Protein 3FRN (pdb70)

Solvent-accessible surface area: 15216 Å² total; per-residue (Å²): 119,111,76,2,44,4,64,129,79,38,119,13,68,49,12,52,1,56,2,30,54,0,1,118,71,174,30,160,39,155,97,56,3,0,4,6,0,13,24,2,39,0,9,0,28,69,100,11,1,184,103,56,9,89,94,70,94,30,62,43,45,120,37,0,91,0,58,2,93,51,199,61,81,4,71,75,36,0,45,115,34,0,18,141,131,14,167,21,141,121,24,80,5,2,0,16,74,14,94,26,78,68,3,147,139,52,117,34,121,77,37,152,5,76,133,96,50,112,26,33,12,17,0,51,0,105,0,88,69,20,107,0,23,0,10,0,53,5,75,30,74,117,56,0,0,0,0,81,128,66,5,79,100,44,60,76,1,113,122,120,4,6,88,87,47,111,79,20,25,38,120,26,182,42,121,9,16,91,69,35,85,78,0,53,31,37,25,1,124,106,120,19,124,105,32,39,25,0,6,41,85,19,7,85,82,66,30,56,0,67,136,35,59,97,4,56,1,118,122,142,57,128,3,83,4,95,60,82,1,70,88,58,81,66,3,98,3,107,69,106,195,162,120,29,92,0,113,1,30,220,62,48,29,0,92,15,79,204

Structure (mmCIF, N/CA/C/O backbone):
data_3FRN
#
_entry.id   3FRN
#
_cell.length_a   53.087
_cell.length_b   28.631
_cell.length_c   95.530
_cell.angle_alpha   90.00
_cell.angle_beta   106.83
_cell.angle_gamma   90.00
#
_symmetry.space_group_name_H-M   'P 1 21 1'
#
loop_
_entity.id
_entity.type
_entity.pdbx_description
1 polymer 'Flagellar protein FlgA'
2 non-polymer GLYCEROL
3 water water
#
loop_
_atom_site.group_PDB
_atom_site.id
_atom_site.type_symbol
_atom_site.label_atom_id
_atom_site.label_alt_id
_atom_site.label_comp_id
_atom_site.label_asym_id
_atom_site.label_entity_id
_atom_site.label_seq_id
_atom_site.pdbx_PDB_ins_code
_atom_site.Cartn_x
_atom_site.Cartn_y
_atom_site.Cartn_z
_atom_site.occupancy
_atom_site.B_iso_or_equiv
_atom_site.auth_seq_id
_atom_site.auth_comp_id
_atom_site.auth_asym_id
_atom_site.auth_atom_id
_atom_site.pdbx_PDB_model_num
ATOM 1 N N . SER A 1 2 ? -4.128 -12.064 31.251 1.00 56.75 17 SER A N 1
ATOM 2 C CA . SER A 1 2 ? -4.462 -11.470 32.579 1.00 58.78 17 SER A CA 1
ATOM 3 C C . SER A 1 2 ? -4.784 -9.986 32.423 1.00 56.89 17 SER A C 1
ATOM 4 O O . SER A 1 2 ? -5.954 -9.602 32.341 1.00 57.74 17 SER A O 1
ATOM 7 N N . LEU A 1 3 ? -3.739 -9.163 32.390 1.00 53.76 18 LEU A N 1
ATOM 8 C CA . LEU A 1 3 ? -3.877 -7.746 32.080 1.00 50.79 18 LEU A CA 1
ATOM 9 C C . LEU A 1 3 ? -3.526 -7.500 30.622 1.00 48.62 18 LEU A C 1
ATOM 10 O O . LEU A 1 3 ? -2.754 -8.254 30.027 1.00 47.68 18 LEU A O 1
ATOM 15 N N . THR A 1 4 ? -4.107 -6.450 30.051 1.00 46.88 19 THR A N 1
ATOM 16 C CA . THR A 1 4 ? -3.740 -6.001 28.717 1.00 45.14 19 THR A CA 1
ATOM 17 C C . THR A 1 4 ? -2.885 -4.752 28.851 1.00 43.38 19 THR A C 1
ATOM 18 O O . THR A 1 4 ? -3.381 -3.678 29.197 1.00 45.96 19 THR A O 1
ATOM 22 N N . LEU A 1 5 ? -1.592 -4.907 28.591 1.00 40.42 20 LEU A N 1
ATOM 23 C CA . LEU A 1 5 ? -0.651 -3.812 28.736 1.00 36.52 20 LEU A CA 1
ATOM 24 C C . LEU A 1 5 ? -0.397 -3.164 27.388 1.00 36.23 20 LEU A C 1
ATOM 25 O O . LEU A 1 5 ? -0.075 -3.844 26.412 1.00 38.28 20 LEU A O 1
ATOM 30 N N . THR A 1 6 ? -0.560 -1.846 27.339 1.00 34.32 21 THR A N 1
ATOM 31 C CA . THR A 1 6 ? -0.270 -1.082 26.135 1.00 30.72 21 THR A CA 1
ATOM 32 C C . THR A 1 6 ? 1.234 -0.870 25.993 1.00 32.59 21 THR A C 1
ATOM 33 O O . THR A 1 6 ? 1.915 -0.483 26.946 1.00 33.16 21 THR A O 1
ATOM 37 N N . LEU A 1 7 ? 1.740 -1.136 24.794 1.00 35.47 22 LEU A N 1
ATOM 38 C CA . LEU A 1 7 ? 3.161 -1.024 24.503 1.00 34.22 22 LEU A CA 1
ATOM 39 C C . LEU A 1 7 ? 3.541 0.377 24.043 1.00 32.84 22 LEU A C 1
ATOM 40 O O . LEU A 1 7 ? 2.785 1.023 23.317 1.00 34.13 22 LEU A O 1
ATOM 45 N N . LYS A 1 8 ? 4.701 0.847 24.497 1.00 33.87 23 LYS A N 1
ATOM 46 C CA A LYS A 1 8 ? 5.282 2.084 23.989 0.50 36.70 23 LYS A CA 1
ATOM 47 C CA B LYS A 1 8 ? 5.301 2.081 23.993 0.50 34.97 23 LYS A CA 1
ATOM 48 C C . LYS A 1 8 ? 5.711 1.874 22.538 1.00 35.33 23 LYS A C 1
ATOM 49 O O . LYS A 1 8 ? 6.011 0.754 22.126 1.00 38.04 23 LYS A O 1
ATOM 60 N N . GLU A 1 9 ? 5.736 2.949 21.759 1.00 35.55 24 GLU A N 1
ATOM 61 C CA . GLU A 1 9 ? 6.170 2.858 20.369 1.00 37.53 24 GLU A CA 1
ATOM 62 C C . GLU A 1 9 ? 7.688 2.751 20.295 1.00 40.98 24 GLU A C 1
ATOM 63 O O . GLU A 1 9 ? 8.226 1.858 19.633 1.00 41.35 24 GLU A O 1
ATOM 69 N N . THR A 1 10 ? 8.371 3.678 20.969 1.00 37.30 25 THR A N 1
ATOM 70 C CA . THR A 1 10 ? 9.824 3.675 21.040 1.00 40.29 25 THR A CA 1
ATOM 71 C C . THR A 1 10 ? 10.308 3.911 22.475 1.00 42.29 25 THR A C 1
ATOM 72 O O . THR A 1 10 ? 9.551 4.369 23.339 1.00 45.21 25 THR A O 1
ATOM 76 N N . LEU A 1 11 ? 11.575 3.598 22.717 1.00 37.89 26 LEU A N 1
ATOM 77 C CA . LEU A 1 11 ? 12.210 3.858 24.003 1.00 40.26 26 LEU A CA 1
ATOM 78 C C . LEU A 1 11 ? 13.693 4.194 23.815 1.00 38.41 26 LEU A C 1
ATOM 79 O O . LEU A 1 11 ? 14.422 3.460 23.158 1.00 45.04 26 LEU A O 1
ATOM 84 N N . LEU A 1 12 ? 14.131 5.311 24.385 1.00 42.65 27 LEU A N 1
ATOM 85 C CA . LEU A 1 12 ? 15.553 5.619 24.455 1.00 41.92 27 LEU A CA 1
ATOM 86 C C . LEU A 1 12 ? 16.110 5.098 25.775 1.00 40.55 27 LEU A C 1
ATOM 87 O O . LEU A 1 12 ? 15.665 5.503 26.851 1.00 33.60 27 LEU A O 1
ATOM 92 N N . ALA A 1 13 ? 17.086 4.204 25.690 1.00 34.17 28 ALA A N 1
ATOM 93 C CA . ALA A 1 13 ? 17.602 3.551 26.879 1.00 35.60 28 ALA A CA 1
ATOM 94 C C . ALA A 1 13 ? 19.102 3.738 27.065 1.00 37.72 28 ALA A C 1
ATOM 95 O O . ALA A 1 13 ? 19.787 4.324 26.226 1.00 36.85 28 ALA A O 1
ATOM 97 N N . SER A 1 14 ? 19.593 3.229 28.188 1.00 42.57 29 SER A N 1
ATOM 98 C CA A SER A 1 14 ? 21.018 3.231 28.486 0.50 42.89 29 SER A CA 1
ATOM 99 C CA B SER A 1 14 ? 21.014 3.239 28.508 0.50 42.44 29 SER A CA 1
ATOM 100 C C . SER A 1 14 ? 21.451 1.783 28.701 1.00 41.22 29 SER A C 1
ATOM 101 O O . SER A 1 14 ? 20.600 0.905 28.901 1.00 41.20 29 SER A O 1
ATOM 106 N N . PRO A 1 15 ? 22.772 1.498 28.625 1.00 37.47 30 PRO A N 1
ATOM 107 C CA . PRO A 1 15 ? 23.066 0.064 28.768 1.00 38.03 30 PRO A CA 1
ATOM 108 C C . PRO A 1 15 ? 22.652 -0.530 30.113 1.00 40.02 30 PRO A C 1
ATOM 109 O O . PRO A 1 15 ? 22.726 0.142 31.135 1.00 40.02 30 PRO A O 1
ATOM 113 N N . GLY A 1 16 ? 22.216 -1.785 30.109 1.00 44.93 31 GLY A N 1
ATOM 114 C CA . GLY A 1 16 ? 21.772 -2.417 31.342 1.00 39.86 31 GLY A CA 1
ATOM 115 C C . GLY A 1 16 ? 20.845 -3.579 31.098 1.00 41.69 31 GLY A C 1
ATOM 116 O O . GLY A 1 16 ? 21.060 -4.373 30.190 1.00 45.28 31 GLY A O 1
ATOM 117 N N . VAL A 1 17 ? 19.814 -3.695 31.923 1.00 36.10 32 VAL A N 1
ATOM 118 C CA . VAL A 1 17 ? 18.834 -4.753 31.742 1.00 40.99 32 VAL A CA 1
ATOM 119 C C . VAL A 1 17 ? 17.490 -4.090 31.491 1.00 40.20 32 VAL A C 1
ATOM 120 O O . VAL A 1 17 ? 17.103 -3.195 32.228 1.00 40.40 32 VAL A O 1
ATOM 124 N N . LEU A 1 18 ? 16.801 -4.514 30.436 1.00 42.50 33 LEU A N 1
ATOM 125 C CA . LEU A 1 18 ? 15.471 -3.998 30.117 1.00 40.01 33 LEU A CA 1
ATOM 126 C C . LEU A 1 18 ? 14.393 -4.809 30.817 1.00 41.38 33 LEU A C 1
ATOM 127 O O . LEU A 1 18 ? 14.429 -6.037 30.805 1.00 40.32 33 LEU A O 1
ATOM 132 N N . PHE A 1 19 ? 13.438 -4.106 31.423 1.00 41.60 34 PHE A N 1
ATOM 133 C CA . PHE A 1 19 ? 12.309 -4.732 32.089 1.00 42.09 34 PHE A CA 1
ATOM 134 C C . PHE A 1 19 ? 11.020 -4.320 31.409 1.00 41.49 34 PHE A C 1
ATOM 135 O O . PHE A 1 19 ? 10.941 -3.239 30.829 1.00 38.37 34 PHE A O 1
ATOM 143 N N . LEU A 1 20 ? 10.008 -5.180 31.512 1.00 40.01 35 LEU A N 1
ATOM 144 C CA . LEU A 1 20 ? 8.681 -4.931 30.948 1.00 40.18 35 LEU A CA 1
ATOM 145 C C . LEU A 1 20 ? 8.132 -3.524 31.232 1.00 40.80 35 LEU A C 1
ATOM 146 O O . LEU A 1 20 ? 7.586 -2.888 30.332 1.00 43.63 35 LEU A O 1
ATOM 151 N N . ASP A 1 21 ? 8.298 -3.042 32.466 1.00 38.26 36 ASP A N 1
ATOM 152 C CA . ASP A 1 21 ? 7.854 -1.699 32.867 1.00 37.96 36 ASP A CA 1
ATOM 153 C C . ASP A 1 21 ? 8.384 -0.587 31.962 1.00 38.73 36 ASP A C 1
ATOM 154 O O . ASP A 1 21 ? 7.716 0.436 31.774 1.00 38.26 36 ASP A O 1
ATOM 159 N N . ASP A 1 22 ? 9.582 -0.796 31.414 1.00 37.88 37 ASP A N 1
ATOM 160 C CA . ASP A 1 22 ? 10.231 0.168 30.523 1.00 41.00 37 ASP A CA 1
ATOM 161 C C . ASP A 1 22 ? 9.504 0.331 29.188 1.00 40.90 37 ASP A C 1
ATOM 162 O O . ASP A 1 22 ? 9.510 1.419 28.610 1.00 46.55 37 ASP A O 1
ATOM 167 N N . ILE A 1 23 ? 8.873 -0.741 28.709 1.00 36.89 38 ILE A N 1
ATOM 168 C CA . ILE A 1 23 ? 8.180 -0.702 27.417 1.00 35.21 38 ILE A CA 1
ATOM 169 C C . ILE A 1 23 ? 6.653 -0.716 27.498 1.00 36.10 38 ILE A C 1
ATOM 170 O O . ILE A 1 23 ? 5.986 -0.993 26.502 1.00 33.39 38 ILE A O 1
ATOM 175 N N . THR A 1 24 ? 6.102 -0.431 28.674 1.00 35.07 39 THR A N 1
ATOM 176 C CA . THR A 1 24 ? 4.652 -0.318 28.826 1.00 37.27 39 THR A CA 1
ATOM 177 C C . THR A 1 24 ? 4.255 1.081 29.286 1.00 37.49 39 THR A C 1
ATOM 178 O O . THR A 1 24 ? 5.030 1.766 29.954 1.00 38.97 39 TH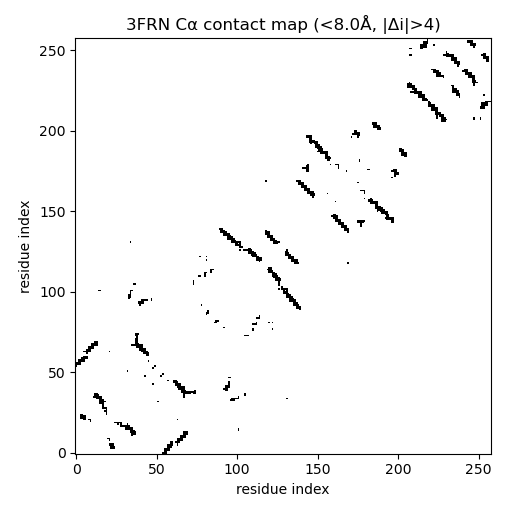R A O 1
ATOM 182 N N . ILE A 1 25 ? 3.049 1.498 28.919 1.00 36.16 40 ILE A N 1
ATOM 183 C CA . ILE A 1 25 ? 2.529 2.804 29.308 1.00 38.68 40 ILE A CA 1
ATOM 184 C C . ILE A 1 25 ? 2.126 2.828 30.791 1.00 40.32 40 ILE A C 1
ATOM 185 O O . ILE A 1 25 ? 2.398 3.801 31.494 1.00 42.48 40 ILE A O 1
ATOM 190 N N . GLU A 1 26 ? 1.505 1.750 31.265 1.00 41.12 41 GLU A N 1
ATOM 191 C CA . GLU A 1 26 ? 1.138 1.633 32.680 1.00 45.15 41 GLU A CA 1
ATOM 192 C C . GLU A 1 26 ? 2.285 1.088 33.535 1.00 46.92 41 GLU A C 1
ATOM 193 O O . GLU A 1 26 ? 3.172 0.395 33.034 1.00 50.26 41 GLU A O 1
ATOM 199 N N . LYS A 1 27 ? 2.257 1.413 34.827 1.00 50.68 42 LYS A N 1
ATOM 200 C CA . LYS A 1 27 ? 3.272 0.955 35.777 1.00 52.04 42 LYS A CA 1
ATOM 201 C C . LYS A 1 27 ? 3.084 -0.513 36.140 1.00 52.93 42 LYS A C 1
ATOM 202 O O . LYS A 1 27 ? 2.043 -0.908 36.665 1.00 51.16 42 LYS A O 1
ATOM 208 N N . VAL A 1 28 ? 4.099 -1.318 35.844 1.00 55.23 43 VAL A N 1
ATOM 209 C CA . VAL A 1 28 ? 4.113 -2.724 36.230 1.00 57.21 43 VAL A CA 1
ATOM 210 C C . VAL A 1 28 ? 5.365 -2.983 37.062 1.00 56.33 43 VAL A C 1
ATOM 211 O O . VAL A 1 28 ? 6.431 -2.434 36.779 1.00 54.86 43 VAL A O 1
ATOM 215 N N . GLU A 1 29 ? 5.234 -3.800 38.101 1.00 56.86 44 GLU A N 1
ATOM 216 C CA . GLU A 1 29 ? 6.405 -4.248 38.842 1.00 57.53 44 GLU A CA 1
ATOM 217 C C . GLU A 1 29 ? 6.845 -5.613 38.318 1.00 56.37 44 GLU A C 1
ATOM 218 O O . GLU A 1 29 ? 6.062 -6.564 38.294 1.00 58.90 44 GLU A O 1
ATOM 224 N N . SER A 1 30 ? 8.090 -5.688 37.860 1.00 54.32 45 SER A N 1
ATOM 225 C CA . SER A 1 30 ? 8.663 -6.942 37.377 1.00 54.32 45 SER A CA 1
ATOM 226 C C . SER A 1 30 ? 10.178 -6.910 37.451 1.00 54.43 45 SER A C 1
ATOM 227 O O . SER A 1 30 ? 10.808 -5.884 37.181 1.00 50.44 45 SER A O 1
ATOM 230 N N . GLU A 1 31 ? 10.752 -8.055 37.805 1.00 56.55 46 GLU A N 1
ATOM 231 C CA . GLU A 1 31 ? 12.173 -8.150 38.088 1.00 58.04 46 GLU A CA 1
ATOM 232 C C . GLU A 1 31 ? 12.881 -9.090 37.114 1.00 57.21 46 GLU A C 1
ATOM 233 O O . GLU A 1 31 ? 14.083 -9.329 37.240 1.00 58.86 46 GLU A O 1
ATOM 239 N N . LYS A 1 32 ? 12.143 -9.615 36.138 1.00 55.86 47 LYS A N 1
ATOM 240 C CA . LYS A 1 32 ? 12.745 -10.541 35.183 1.00 53.89 47 LYS A CA 1
ATOM 241 C C . LYS A 1 32 ? 13.408 -9.822 34.009 1.00 53.83 47 LYS A C 1
ATOM 242 O O . LYS A 1 32 ? 12.881 -8.837 33.479 1.00 51.02 47 LYS A O 1
ATOM 248 N N . ASN A 1 33 ? 14.582 -10.326 33.637 1.00 55.84 48 ASN A N 1
ATOM 249 C CA . ASN A 1 33 ? 15.390 -9.779 32.549 1.00 56.50 48 ASN A CA 1
ATOM 250 C C . ASN A 1 33 ? 14.759 -10.090 31.196 1.00 53.15 48 ASN A C 1
ATOM 251 O O . ASN A 1 33 ? 14.561 -11.251 30.841 1.00 53.48 48 ASN A O 1
ATOM 256 N N . LEU A 1 34 ? 14.426 -9.036 30.459 1.00 50.74 49 LEU A N 1
ATOM 257 C CA . LEU A 1 34 ? 13.813 -9.181 29.149 1.00 52.86 49 LEU A CA 1
ATOM 258 C C . LEU A 1 34 ? 14.883 -9.163 28.062 1.00 52.49 49 LEU A C 1
ATOM 259 O O . LEU A 1 34 ? 14.936 -10.059 27.220 1.00 53.55 49 LEU A O 1
ATOM 264 N N . MET A 1 35 ? 15.728 -8.134 28.088 1.00 49.46 50 MET A N 1
ATOM 265 C CA . MET A 1 35 ? 16.823 -7.983 27.130 1.00 45.28 50 MET A CA 1
ATOM 266 C C . MET A 1 35 ? 18.061 -7.447 27.842 1.00 42.97 50 MET A C 1
ATOM 267 O O . MET A 1 35 ? 17.948 -6.770 28.865 1.00 43.98 50 MET A O 1
ATOM 272 N N . ILE A 1 36 ? 19.233 -7.775 27.300 1.00 42.93 51 ILE A N 1
ATOM 273 C CA A ILE A 1 36 ? 20.503 -7.188 27.727 0.50 34.81 51 ILE A CA 1
ATOM 274 C CA B ILE A 1 36 ? 20.492 -7.179 27.740 0.50 35.54 51 ILE A CA 1
ATOM 275 C C . ILE A 1 36 ? 20.789 -6.024 26.795 1.00 37.14 51 ILE A C 1
ATOM 276 O O . ILE A 1 36 ? 21.033 -6.230 25.618 1.00 34.22 51 ILE A O 1
ATOM 285 N N . LEU A 1 37 ? 20.758 -4.806 27.321 1.00 35.24 52 LEU A N 1
ATOM 286 C CA . LEU A 1 37 ? 20.879 -3.616 26.496 1.00 32.16 52 LEU A CA 1
ATOM 287 C C . LEU A 1 37 ? 22.341 -3.164 26.363 1.00 35.34 52 LEU A C 1
ATOM 288 O O . LEU A 1 37 ? 22.970 -2.805 27.353 1.00 36.28 52 LEU A O 1
ATOM 293 N N . LEU A 1 38 ? 22.891 -3.202 25.146 1.00 36.67 53 LEU A N 1
ATOM 294 C CA . LEU A 1 38 ? 24.313 -2.871 24.937 1.00 31.11 53 LEU A CA 1
ATOM 295 C C . LEU A 1 38 ? 24.466 -1.565 24.182 1.00 34.79 53 LEU A C 1
ATOM 296 O O . LEU A 1 38 ? 23.619 -1.220 23.350 1.00 36.37 53 LEU A O 1
ATOM 301 N N . PRO A 1 39 ? 25.541 -0.806 24.472 1.00 36.88 54 PRO A N 1
ATOM 302 C CA . PRO A 1 39 ? 25.533 0.550 23.980 1.00 34.36 54 PRO A CA 1
ATOM 303 C C . PRO A 1 39 ? 25.563 0.611 22.450 1.00 35.36 54 PRO A C 1
ATOM 304 O O . PRO A 1 39 ? 26.268 -0.172 21.809 1.00 37.06 54 PRO A O 1
ATOM 308 N N . GLY A 1 40 ? 24.795 1.541 21.891 1.00 38.77 55 GLY A N 1
ATOM 309 C CA . GLY A 1 40 ? 24.847 1.845 20.461 1.00 42.99 55 GLY A CA 1
ATOM 310 C C . GLY A 1 40 ? 24.085 0.907 19.544 1.00 42.13 55 GLY A C 1
ATOM 311 O O . GLY A 1 40 ? 24.140 1.066 18.326 1.00 39.38 55 GLY A O 1
ATOM 312 N N . LEU A 1 41 ? 23.383 -0.072 20.119 1.00 47.07 56 LEU A N 1
ATOM 313 C CA . LEU A 1 41 ? 22.610 -1.048 19.350 1.00 40.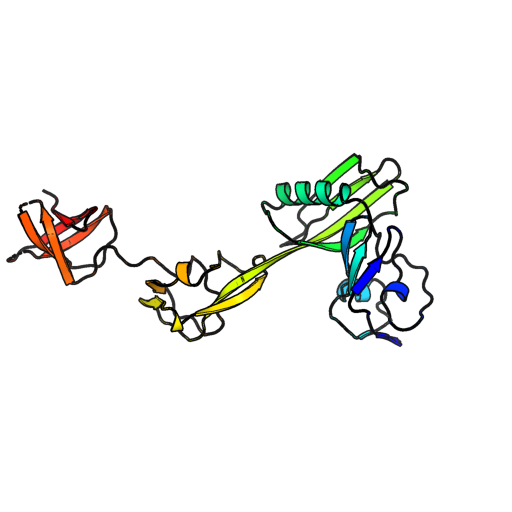01 56 LEU A CA 1
ATOM 314 C C . LEU A 1 41 ? 21.107 -0.775 19.419 1.00 44.80 56 LEU A C 1
ATOM 315 O O . LEU A 1 41 ? 20.610 -0.218 20.402 1.00 40.53 56 LEU A O 1
ATOM 320 N N . GLU A 1 42 ? 20.393 -1.195 18.373 1.00 35.02 57 GLU A N 1
ATOM 321 C CA . GLU A 1 42 ? 18.950 -0.999 18.278 1.00 41.98 57 GLU A CA 1
ATOM 322 C C . GLU A 1 42 ? 18.234 -2.291 18.603 1.00 38.03 57 GLU A C 1
ATOM 323 O O . GLU A 1 42 ? 18.630 -3.348 18.133 1.00 36.23 57 GLU A O 1
ATOM 329 N N . TYR A 1 43 ? 17.169 -2.203 19.388 1.00 41.47 58 TYR A N 1
ATOM 330 C CA . TYR A 1 43 ? 16.435 -3.385 19.820 1.00 38.92 58 TYR A CA 1
ATOM 331 C C . TYR A 1 43 ? 15.009 -3.346 19.300 1.00 42.15 58 TYR A C 1
ATOM 332 O O . TYR A 1 43 ? 14.418 -2.284 19.150 1.00 32.11 58 TYR A O 1
ATOM 341 N N . LEU A 1 44 ? 14.445 -4.517 19.046 1.00 39.35 59 LEU A N 1
ATOM 342 C CA . LEU A 1 44 ? 13.057 -4.592 18.643 1.00 44.97 59 LEU A CA 1
ATOM 343 C C . LEU A 1 44 ? 12.396 -5.624 19.524 1.00 46.03 59 LEU A C 1
ATOM 344 O O . LEU A 1 44 ? 12.695 -6.804 19.404 1.00 53.75 59 LEU A O 1
ATOM 349 N N . VAL A 1 45 ? 11.538 -5.184 20.441 1.00 47.36 60 VAL A N 1
ATOM 350 C CA . VAL A 1 45 ? 10.810 -6.114 21.293 1.00 41.97 60 VAL A CA 1
ATOM 351 C C . VAL A 1 45 ? 9.584 -6.605 20.540 1.00 43.80 60 VAL A C 1
ATOM 352 O O . VAL A 1 45 ? 8.682 -5.824 20.230 1.00 44.42 60 VAL A O 1
ATOM 356 N N . THR A 1 46 ? 9.559 -7.901 20.253 1.00 39.14 61 THR A N 1
ATOM 357 C CA . THR A 1 46 ? 8.486 -8.499 19.469 1.00 40.22 61 THR A CA 1
ATOM 358 C C . THR A 1 46 ? 7.420 -9.154 20.342 1.00 39.33 61 THR A C 1
ATOM 359 O O . THR A 1 46 ? 7.640 -9.392 21.532 1.00 42.42 61 THR A O 1
ATOM 363 N N . ARG A 1 47 ? 6.273 -9.457 19.730 1.00 37.29 62 ARG A N 1
ATOM 364 C CA . ARG A 1 47 ? 5.174 -10.151 20.392 1.00 39.24 62 ARG A CA 1
ATOM 365 C C . ARG A 1 47 ? 5.550 -11.586 20.715 1.00 40.17 62 ARG A C 1
ATOM 366 O O . ARG A 1 47 ? 5.073 -12.150 21.704 1.00 40.54 62 ARG A O 1
ATOM 374 N N . ASP A 1 48 ? 6.387 -12.173 19.862 1.00 38.53 63 ASP A N 1
ATOM 375 C CA . ASP A 1 48 ? 6.883 -13.534 20.063 1.00 41.13 63 ASP A CA 1
ATOM 376 C C . ASP A 1 48 ? 7.818 -13.608 21.274 1.00 41.42 63 ASP A C 1
ATOM 377 O O . ASP A 1 48 ? 7.858 -14.621 21.968 1.00 38.03 63 ASP A O 1
ATOM 382 N N . LEU A 1 49 ? 8.565 -12.534 21.521 1.00 36.95 64 LEU A N 1
ATOM 383 C CA . LEU A 1 49 ? 9.368 -12.425 22.737 1.00 40.95 64 LEU A CA 1
ATOM 384 C C . LEU A 1 49 ? 8.457 -12.315 23.956 1.00 42.21 64 LEU A C 1
ATOM 385 O O . LEU A 1 49 ? 8.668 -12.993 24.970 1.00 47.40 64 LEU A O 1
ATOM 390 N N . LEU A 1 50 ? 7.424 -11.486 23.839 1.00 39.27 65 LEU A N 1
ATOM 391 C CA . LEU A 1 50 ? 6.512 -11.254 24.950 1.00 35.08 65 LEU A CA 1
ATOM 392 C C . LEU A 1 50 ? 5.655 -12.471 25.261 1.00 36.00 65 LEU A C 1
ATOM 393 O O . LEU A 1 50 ? 5.334 -12.710 26.422 1.00 40.72 65 LEU A O 1
ATOM 398 N N . ARG A 1 51 ? 5.306 -13.248 24.235 1.00 34.40 66 ARG A N 1
ATOM 399 C CA . ARG A 1 51 ? 4.533 -14.487 24.423 1.00 32.86 66 ARG A CA 1
ATOM 400 C C . ARG A 1 51 ? 5.380 -15.526 25.165 1.00 36.30 66 ARG A C 1
ATOM 401 O O . ARG A 1 51 ? 4.857 -16.332 25.930 1.00 41.52 66 ARG A O 1
ATOM 409 N N . THR A 1 52 ? 6.694 -15.486 24.946 1.00 44.04 67 THR A N 1
ATOM 410 C CA . THR A 1 52 ? 7.633 -16.392 25.608 1.00 47.45 67 THR A CA 1
ATOM 411 C C . THR A 1 52 ? 7.889 -15.999 27.062 1.00 46.03 67 THR A C 1
ATOM 412 O O . THR A 1 52 ? 7.810 -16.843 27.963 1.00 49.11 67 THR A O 1
ATOM 416 N N . LYS A 1 53 ? 8.202 -14.724 27.282 1.00 42.70 68 LYS A N 1
ATOM 417 C CA . LYS A 1 53 ? 8.538 -14.218 28.610 1.00 41.29 68 LYS A CA 1
ATOM 418 C C . LYS A 1 53 ? 7.310 -14.107 29.501 1.00 41.43 68 LYS A C 1
ATOM 419 O O . LYS A 1 53 ? 7.299 -14.621 30.623 1.00 42.81 68 LYS A O 1
ATOM 425 N N . PHE A 1 54 ? 6.269 -13.450 28.995 1.00 41.55 69 PHE A N 1
ATOM 426 C CA . PHE A 1 54 ? 5.019 -13.304 29.747 1.00 39.22 69 PHE A CA 1
ATOM 427 C C . PHE A 1 54 ? 3.823 -13.856 28.969 1.00 38.84 69 PHE A C 1
ATOM 428 O O . PHE A 1 54 ? 3.071 -13.089 28.366 1.00 41.20 69 PHE A O 1
ATOM 436 N N . PRO A 1 55 ? 3.638 -15.189 28.979 1.00 38.11 70 PRO A N 1
ATOM 437 C CA . PRO A 1 55 ? 2.519 -15.806 28.265 1.00 36.58 70 PRO A CA 1
ATOM 438 C C . PRO A 1 55 ? 1.176 -15.593 28.959 1.00 39.20 70 PRO A C 1
ATOM 439 O O . PRO A 1 55 ? 0.128 -15.881 28.379 1.00 35.49 70 PRO A O 1
ATOM 443 N N . GLU A 1 56 ? 1.221 -15.097 30.192 1.00 40.51 71 GLU A N 1
ATOM 444 C CA . GLU A 1 56 ? 0.029 -14.904 31.012 1.00 40.93 71 GLU A CA 1
ATOM 445 C C . GLU A 1 56 ? -0.654 -13.561 30.755 1.00 40.77 71 GLU A C 1
ATOM 446 O O . GLU A 1 56 ? -1.818 -13.380 31.108 1.00 42.60 71 GLU A O 1
ATOM 452 N N . TYR A 1 57 ? 0.070 -12.632 30.136 1.00 40.70 72 TYR A N 1
ATOM 453 C CA . TYR A 1 57 ? -0.470 -11.312 29.810 1.00 41.46 72 TYR A CA 1
ATOM 454 C C . TYR A 1 57 ? -0.741 -11.143 28.319 1.00 38.42 72 TYR A C 1
ATOM 455 O O . TYR A 1 57 ? -0.086 -11.769 27.486 1.00 38.22 72 TYR A O 1
ATOM 464 N N . ASP A 1 58 ? -1.724 -10.304 27.997 1.00 36.74 73 ASP A N 1
ATOM 465 C CA . ASP A 1 58 ? -1.975 -9.888 26.622 1.00 35.30 73 ASP A CA 1
ATOM 466 C C . ASP A 1 58 ? -1.361 -8.516 26.390 1.00 34.82 73 ASP A C 1
ATOM 467 O O . ASP A 1 58 ? -1.130 -7.755 27.333 1.00 31.55 73 ASP A O 1
ATOM 472 N N . PHE A 1 59 ? -1.092 -8.207 25.129 1.00 35.64 74 PHE A N 1
ATOM 473 C CA . PHE A 1 59 ? -0.414 -6.967 24.783 1.00 38.21 74 PHE A CA 1
ATOM 474 C C . PHE A 1 59 ? -1.096 -6.266 23.626 1.00 38.75 74 PHE A C 1
ATOM 475 O O . PHE A 1 59 ? -1.466 -6.895 22.633 1.00 38.38 74 PHE A O 1
ATOM 483 N N . THR A 1 60 ? -1.275 -4.959 23.781 1.00 39.06 75 THR A N 1
ATOM 484 C CA . THR A 1 60 ? -1.833 -4.123 22.733 1.00 37.82 75 THR A CA 1
ATOM 485 C C . THR A 1 60 ? -0.835 -3.017 22.364 1.00 34.35 75 THR A C 1
ATOM 486 O O . THR A 1 60 ? 0.216 -2.887 22.990 1.00 33.82 75 THR A O 1
ATOM 490 N N . GLY A 1 61 ? -1.155 -2.237 21.339 1.00 33.98 76 GLY A N 1
ATOM 491 C CA . GLY A 1 61 ? -0.264 -1.180 20.876 1.00 31.73 76 GLY A CA 1
ATOM 492 C C . GLY A 1 61 ? 0.382 -1.520 19.547 1.00 30.23 76 GLY A C 1
ATOM 493 O O . GLY A 1 61 ? -0.196 -2.271 18.749 1.00 26.05 76 GLY A O 1
ATOM 494 N N . PRO A 1 62 ? 1.589 -0.971 19.302 1.00 29.09 77 PRO A N 1
ATOM 495 C CA . PRO A 1 62 ? 2.405 -1.245 18.120 1.00 30.20 77 PRO A CA 1
ATOM 496 C C . PRO A 1 62 ? 2.862 -2.700 18.069 1.00 34.57 77 PRO A C 1
ATOM 497 O O . PRO A 1 62 ? 2.906 -3.375 19.100 1.00 36.27 77 PRO A O 1
ATOM 501 N N . GLU A 1 63 ? 3.204 -3.164 16.872 1.00 36.29 78 GLU A N 1
ATOM 502 C CA . GLU A 1 63 ? 3.640 -4.539 16.658 1.00 37.53 78 GLU A CA 1
ATOM 503 C C . GLU A 1 63 ? 4.882 -4.859 17.482 1.00 40.84 78 GLU A C 1
ATOM 504 O O . GLU A 1 63 ? 4.960 -5.899 18.139 1.00 40.06 78 GLU A O 1
ATOM 510 N N . ASN A 1 64 ? 5.843 -3.943 17.429 1.00 38.41 79 ASN A N 1
ATOM 511 C CA . ASN A 1 64 ? 7.104 -4.059 18.135 1.00 42.79 79 ASN A CA 1
ATOM 512 C C . ASN A 1 64 ? 7.416 -2.762 18.868 1.00 39.84 79 ASN A C 1
ATOM 513 O O . ASN A 1 64 ? 6.925 -1.691 18.496 1.00 36.10 79 ASN A O 1
ATOM 518 N N . VAL A 1 65 ? 8.244 -2.863 19.904 1.00 40.97 80 VAL A N 1
ATOM 519 C CA . VAL A 1 65 ? 8.787 -1.682 20.573 1.00 39.41 80 VAL A CA 1
ATOM 520 C C . VAL A 1 65 ? 10.219 -1.494 20.096 1.00 38.55 80 VAL A C 1
ATOM 521 O O . VAL A 1 65 ? 11.012 -2.431 20.153 1.00 41.08 80 VAL A O 1
ATOM 525 N N . ARG A 1 66 ? 10.544 -0.289 19.633 1.00 39.35 81 ARG A N 1
ATOM 526 C CA . ARG A 1 66 ? 11.884 0.018 19.134 1.00 39.93 81 ARG A CA 1
ATOM 527 C C . ARG A 1 66 ? 12.734 0.783 20.159 1.00 40.13 81 ARG A C 1
ATOM 528 O O . ARG A 1 66 ? 12.417 1.910 20.526 1.00 33.40 81 ARG A O 1
ATOM 536 N N . ILE A 1 67 ? 13.819 0.150 20.600 1.00 35.52 82 ILE A N 1
ATOM 537 C CA . ILE A 1 67 ? 14.679 0.673 21.659 1.00 38.73 82 ILE A CA 1
ATOM 538 C C . ILE A 1 67 ? 16.063 1.053 21.133 1.00 40.78 82 ILE A C 1
ATOM 539 O O . ILE A 1 67 ? 16.768 0.228 20.548 1.00 40.64 82 ILE A O 1
ATOM 544 N N . THR A 1 68 ? 16.440 2.302 21.360 1.00 38.04 83 THR A N 1
ATOM 545 C CA . THR A 1 68 ? 17.767 2.797 21.026 1.00 41.04 83 THR A CA 1
ATOM 546 C C . THR A 1 68 ? 18.562 2.872 22.324 1.00 43.08 83 THR A C 1
ATOM 547 O O . THR A 1 68 ? 18.112 3.490 23.278 1.00 31.46 83 THR A O 1
ATOM 551 N N . VAL A 1 69 ? 19.713 2.204 22.384 1.00 37.79 84 VAL A N 1
ATOM 552 C CA . VAL A 1 69 ? 20.583 2.339 23.542 1.00 2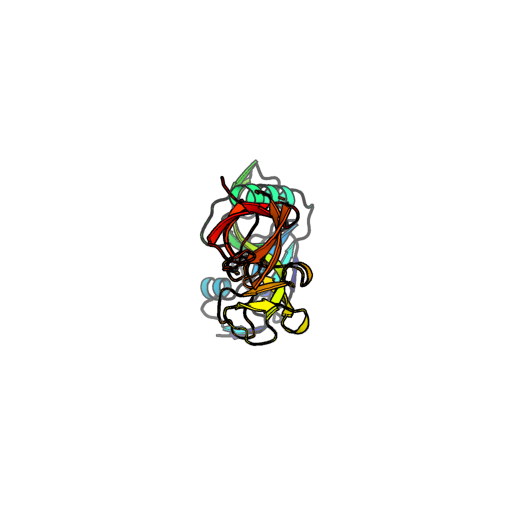9.95 84 VAL A CA 1
ATOM 553 C C . VAL A 1 69 ? 21.706 3.350 23.292 1.00 35.05 84 VAL A C 1
ATOM 554 O O . VAL A 1 69 ? 22.506 3.192 22.367 1.00 38.85 84 VAL A O 1
ATOM 558 N N . GLU A 1 70 ? 21.755 4.385 24.123 1.00 36.27 85 GLU A N 1
ATOM 559 C CA . GLU A 1 70 ? 22.865 5.334 24.134 1.00 39.76 85 GLU A CA 1
ATOM 560 C C . GLU A 1 70 ? 24.251 4.684 24.284 1.00 41.07 85 GLU A C 1
ATOM 561 O O . GLU A 1 70 ? 24.396 3.565 24.798 1.00 34.62 85 GLU A O 1
ATOM 567 N N . GLY A 1 71 ? 25.277 5.375 23.810 1.00 39.50 86 GLY A N 1
ATOM 568 C CA . GLY A 1 71 ? 26.644 4.872 23.961 1.00 34.92 86 GLY A CA 1
ATOM 569 C C . GLY A 1 71 ? 27.487 5.128 22.734 1.00 40.10 86 GLY A C 1
ATOM 570 O O . GLY A 1 71 ? 26.962 5.426 21.657 1.00 39.69 86 GLY A O 1
ATOM 571 N N . TYR A 1 72 ? 28.802 5.030 22.914 1.00 37.74 87 TYR A N 1
ATOM 572 C CA . TYR A 1 72 ? 29.760 5.105 21.824 1.00 33.47 87 TYR A CA 1
ATOM 573 C C . TYR A 1 72 ? 29.443 4.020 20.811 1.00 34.89 87 TYR A C 1
ATOM 574 O O . TYR A 1 72 ? 28.800 3.019 21.144 1.00 33.77 87 TYR A O 1
ATOM 583 N N . SER A 1 73 ? 29.852 4.233 19.565 1.00 32.87 88 SER A N 1
ATOM 584 C CA . SER A 1 73 ? 29.367 3.388 18.474 1.00 43.30 88 SER A CA 1
ATOM 585 C C . SER A 1 73 ? 30.353 2.307 18.056 1.00 42.28 88 SER A C 1
ATOM 586 O O . SER A 1 73 ? 30.208 1.716 16.989 1.00 48.64 88 SER A O 1
ATOM 589 N N . SER A 1 74 ? 31.333 2.032 18.910 1.00 42.09 89 SER A N 1
ATOM 590 C CA . SER A 1 74 ? 32.427 1.142 18.563 1.00 46.12 89 SER A CA 1
ATOM 591 C C . SER A 1 74 ? 32.019 -0.324 18.557 1.00 44.51 89 SER A C 1
ATOM 592 O O . SER A 1 74 ? 32.417 -1.082 17.674 1.00 47.67 89 SER A O 1
ATOM 595 N N . LEU A 1 75 ? 31.248 -0.731 19.555 1.00 41.86 90 LEU A N 1
ATOM 596 C CA . LEU A 1 75 ? 30.758 -2.100 19.605 1.00 39.58 90 LEU A CA 1
ATOM 597 C C . LEU A 1 75 ? 29.857 -2.369 18.382 1.00 43.42 90 LEU A C 1
ATOM 598 O O . LEU A 1 75 ? 30.074 -3.333 17.645 1.00 49.97 90 LEU A O 1
ATOM 603 N N . LYS A 1 76 ? 28.856 -1.513 18.195 1.00 44.43 91 LYS A N 1
ATOM 604 C CA . LYS A 1 76 ? 27.970 -1.521 17.029 1.00 47.58 91 LYS A CA 1
ATOM 605 C C . LYS A 1 76 ? 28.736 -1.677 15.719 1.00 46.99 91 LYS A C 1
ATOM 606 O O . LYS A 1 76 ? 28.449 -2.581 14.938 1.00 44.43 91 LYS A O 1
ATOM 612 N N . ASN A 1 77 ? 29.701 -0.785 15.494 1.00 47.45 92 ASN A N 1
ATOM 613 C CA . ASN A 1 77 ? 30.554 -0.828 14.311 1.00 44.39 92 ASN A CA 1
ATOM 614 C C . ASN A 1 77 ? 31.216 -2.190 14.149 1.00 45.41 92 ASN A C 1
ATOM 615 O O . ASN A 1 77 ? 31.193 -2.767 13.066 1.00 47.57 92 ASN A O 1
ATOM 620 N N . ALA A 1 78 ? 31.789 -2.708 15.232 1.00 41.75 93 ALA A N 1
ATOM 621 C CA . ALA A 1 78 ? 32.517 -3.973 15.176 1.00 44.54 93 ALA A CA 1
ATOM 622 C C . ALA A 1 78 ? 31.571 -5.157 14.963 1.00 39.65 93 ALA A C 1
ATOM 623 O O . ALA A 1 78 ? 31.919 -6.140 14.302 1.00 37.99 93 ALA A O 1
ATOM 625 N N . VAL A 1 79 ? 30.371 -5.041 15.513 1.00 40.12 94 VAL A N 1
ATOM 626 C CA . VAL A 1 79 ? 29.309 -6.018 15.291 1.00 39.42 94 VAL A CA 1
ATOM 627 C C . VAL A 1 79 ? 28.821 -5.960 13.830 1.00 41.73 94 VAL A C 1
ATOM 628 O O . VAL A 1 79 ? 28.815 -6.985 13.147 1.00 39.29 94 VAL A O 1
ATOM 632 N N . PHE A 1 80 ? 28.474 -4.765 13.347 1.00 34.17 95 PHE A N 1
ATOM 633 C CA . PHE A 1 80 ? 28.010 -4.572 11.964 1.00 35.09 95 PHE A CA 1
ATOM 634 C C . PHE A 1 80 ? 29.024 -4.991 10.896 1.00 39.84 95 PHE A C 1
ATOM 635 O O . PHE A 1 80 ? 28.651 -5.601 9.881 1.00 36.36 95 PHE A O 1
ATOM 643 N N . GLU A 1 81 ? 30.296 -4.651 11.113 1.00 37.83 96 GLU A N 1
ATOM 644 C CA . GLU A 1 81 ? 31.360 -5.114 10.230 1.00 41.43 96 GLU A CA 1
ATOM 645 C C . GLU A 1 81 ? 31.377 -6.640 10.143 1.00 39.47 96 GLU A C 1
ATOM 646 O O . GLU A 1 81 ? 31.531 -7.205 9.059 1.00 45.30 96 GLU A O 1
ATOM 652 N N . GLU A 1 82 ? 31.199 -7.292 11.288 1.00 41.98 97 GLU A N 1
ATOM 653 C CA . GLU A 1 82 ? 31.195 -8.749 11.380 1.00 41.98 97 GLU A CA 1
ATOM 654 C C . GLU A 1 82 ? 29.977 -9.397 10.716 1.00 41.91 97 GLU A C 1
ATOM 655 O O . GLU A 1 82 ? 30.127 -10.392 9.995 1.00 42.77 97 GLU A O 1
ATOM 661 N N . ILE A 1 83 ? 28.783 -8.848 10.957 1.00 39.38 98 ILE A N 1
ATOM 662 C CA . ILE A 1 83 ? 27.573 -9.331 10.279 1.00 36.05 98 ILE A CA 1
ATOM 663 C C . ILE A 1 83 ? 27.781 -9.243 8.765 1.00 36.88 98 ILE A C 1
ATOM 664 O O . ILE A 1 83 ? 27.572 -10.225 8.042 1.00 39.47 98 ILE A O 1
ATOM 669 N N . GLY A 1 84 ? 28.230 -8.073 8.305 1.00 35.92 99 GLY A N 1
ATOM 670 C CA . GLY A 1 84 ? 28.544 -7.833 6.890 1.00 35.04 99 GLY A CA 1
ATOM 671 C C . GLY A 1 84 ? 29.358 -8.931 6.232 1.00 35.75 99 GLY A C 1
ATOM 672 O O . GLY A 1 84 ? 29.084 -9.316 5.091 1.00 34.86 99 GLY A O 1
ATOM 673 N N . LYS A 1 85 ? 30.340 -9.454 6.964 1.00 37.00 100 LYS A N 1
ATOM 674 C CA . LYS A 1 85 ? 31.199 -10.530 6.463 1.00 40.36 100 LYS A CA 1
ATOM 675 C C . LYS A 1 85 ? 30.489 -11.883 6.400 1.00 39.49 100 LYS A C 1
ATOM 676 O O . LYS A 1 85 ? 30.608 -12.594 5.409 1.00 41.22 100 LYS A O 1
ATOM 682 N N . LYS A 1 86 ? 29.750 -12.237 7.446 1.00 39.55 101 LYS A N 1
ATOM 683 C CA . LYS A 1 86 ? 29.065 -13.529 7.479 1.00 39.87 101 LYS A CA 1
ATOM 684 C C . LYS A 1 86 ? 27.765 -13.541 6.684 1.00 40.18 101 LYS A C 1
ATOM 685 O O . LYS A 1 86 ? 27.388 -14.574 6.136 1.00 42.62 101 LYS A O 1
ATOM 691 N N . ALA A 1 87 ? 27.086 -12.398 6.616 1.00 41.07 102 ALA A N 1
ATOM 692 C CA . ALA A 1 87 ? 25.816 -12.303 5.891 1.00 38.69 102 ALA A CA 1
ATOM 693 C C . ALA A 1 87 ? 25.987 -12.170 4.378 1.00 41.07 102 ALA A C 1
ATOM 694 O O . ALA A 1 87 ? 25.153 -12.665 3.625 1.00 37.20 102 ALA A O 1
ATOM 696 N N . GLU A 1 88 ? 27.071 -11.505 3.969 1.00 43.38 103 GLU A N 1
ATOM 697 C CA . GLU A 1 88 ? 27.388 -11.128 2.576 1.00 46.44 103 GLU A CA 1
ATOM 698 C C . GLU A 1 88 ? 26.923 -9.701 2.234 1.00 46.75 103 GLU A C 1
ATOM 699 O O . GLU A 1 88 ? 27.293 -9.148 1.195 1.00 51.65 103 GLU A O 1
ATOM 705 N N . ALA A 1 89 ? 26.151 -9.102 3.137 1.00 48.55 104 ALA A N 1
ATOM 706 C CA . ALA A 1 89 ? 25.451 -7.850 2.859 1.00 47.34 104 ALA A CA 1
ATOM 707 C C . ALA A 1 89 ? 26.189 -6.584 3.301 1.00 47.01 104 ALA A C 1
ATOM 708 O O . ALA A 1 89 ? 27.106 -6.638 4.122 1.00 44.57 104 ALA A O 1
ATOM 710 N N . LYS A 1 90 ? 25.767 -5.449 2.739 1.00 47.67 105 LYS A N 1
ATOM 711 C CA . LYS A 1 90 ? 26.224 -4.120 3.163 1.00 48.20 105 LYS A CA 1
ATOM 712 C C . LYS A 1 90 ? 25.026 -3.157 3.228 1.00 46.87 105 LYS A C 1
ATOM 713 O O . LYS A 1 90 ? 23.952 -3.482 2.715 1.00 46.56 105 LYS A O 1
ATOM 719 N N . ASP A 1 91 ? 25.215 -1.994 3.862 1.00 45.99 106 ASP A N 1
ATOM 720 C CA . ASP A 1 91 ? 24.190 -0.933 3.962 1.00 46.32 106 ASP A CA 1
ATOM 721 C C . ASP A 1 91 ? 22.850 -1.425 4.517 1.00 46.64 106 ASP A C 1
ATOM 722 O O . ASP A 1 91 ? 21.784 -1.067 4.009 1.00 44.76 106 ASP A O 1
ATOM 727 N N . PHE A 1 92 ? 22.916 -2.245 5.560 1.00 45.72 107 PHE A N 1
ATOM 728 C CA . PHE A 1 92 ? 21.729 -2.864 6.127 1.00 44.80 107 PHE A CA 1
ATOM 729 C C . PHE A 1 92 ? 21.424 -2.294 7.509 1.00 46.43 107 PHE A C 1
ATOM 730 O O . PHE A 1 92 ? 22.290 -1.685 8.148 1.00 48.11 107 PHE A O 1
ATOM 738 N N . GLU A 1 93 ? 20.185 -2.482 7.957 1.00 43.38 108 GLU A N 1
ATOM 739 C CA . GLU A 1 93 ? 19.828 -2.231 9.340 1.00 42.93 108 GLU A CA 1
ATOM 740 C C . GLU A 1 93 ? 19.794 -3.578 10.049 1.00 41.35 108 GLU A C 1
ATOM 741 O O . GLU A 1 93 ? 19.425 -4.586 9.440 1.00 41.35 108 GLU A O 1
ATOM 747 N N . ALA A 1 94 ? 20.195 -3.590 11.322 1.00 41.54 109 ALA A N 1
ATOM 748 C CA . ALA A 1 94 ? 20.027 -4.764 12.189 1.00 42.02 109 ALA A CA 1
ATOM 749 C C . ALA A 1 94 ? 19.403 -4.390 13.542 1.00 41.94 109 ALA A C 1
ATOM 750 O O . ALA A 1 94 ? 19.701 -3.341 14.120 1.00 40.79 109 ALA A O 1
ATOM 752 N N . PHE A 1 95 ? 18.517 -5.256 14.017 1.00 38.95 110 PHE A N 1
ATOM 753 C CA . PHE A 1 95 ? 17.761 -5.046 15.238 1.00 38.93 110 PHE A CA 1
ATOM 754 C C . PHE A 1 95 ? 17.937 -6.289 16.083 1.00 39.12 110 PHE A C 1
ATOM 755 O O . PHE A 1 95 ? 17.716 -7.401 15.594 1.00 40.19 110 PHE A O 1
ATOM 763 N N . VAL A 1 96 ? 18.318 -6.126 17.345 1.00 36.20 111 VAL A N 1
ATOM 764 C CA . VAL A 1 96 ? 18.362 -7.307 18.196 1.00 37.79 111 VAL A CA 1
ATOM 765 C C . VAL A 1 96 ? 16.954 -7.664 18.682 1.00 37.60 111 VAL A C 1
ATOM 766 O O . VAL A 1 96 ? 16.201 -6.786 19.131 1.00 29.12 111 VAL A O 1
ATOM 770 N N . VAL A 1 97 ? 16.584 -8.939 18.549 1.00 34.89 112 VAL A N 1
ATOM 771 C CA . VAL A 1 97 ? 15.217 -9.374 18.856 1.00 31.32 112 VAL A CA 1
ATOM 772 C C . VAL A 1 97 ? 15.167 -10.397 19.992 1.00 39.97 112 VAL A C 1
ATOM 773 O O . VAL A 1 97 ? 14.093 -10.723 20.498 1.00 45.08 112 VAL A O 1
ATOM 777 N N . LYS A 1 98 ? 16.336 -10.904 20.369 1.00 39.42 113 LYS A N 1
ATOM 778 C CA . LYS A 1 98 ? 16.495 -11.794 21.503 1.00 44.11 113 LYS A CA 1
ATOM 779 C C . LYS A 1 98 ? 17.931 -11.595 21.987 1.00 39.08 113 LYS A C 1
ATOM 780 O O . LYS A 1 98 ? 18.831 -11.414 21.177 1.00 36.63 113 LYS A O 1
ATOM 786 N N . THR A 1 99 ? 18.144 -11.585 23.301 1.00 39.37 114 THR A N 1
ATOM 787 C CA . THR A 1 99 ? 19.498 -11.713 23.856 1.00 38.33 114 THR A CA 1
ATOM 788 C C . THR A 1 99 ? 19.591 -12.864 24.855 1.00 44.12 114 THR A C 1
ATOM 789 O O . THR A 1 99 ? 18.621 -13.168 25.535 1.00 46.63 114 THR A O 1
ATOM 793 N N . PHE A 1 100 ? 20.766 -13.485 24.942 1.00 49.12 115 PHE A N 1
ATOM 794 C CA . PHE A 1 100 ? 21.070 -14.470 25.974 1.00 53.58 115 PHE A CA 1
ATOM 795 C C . PHE A 1 100 ? 22.389 -14.125 26.650 1.00 53.14 115 PHE A C 1
ATOM 796 O O . PHE A 1 100 ? 23.283 -13.561 26.024 1.00 56.75 115 PHE A O 1
ATOM 804 N N . GLY A 1 101 ? 22.507 -14.477 27.928 1.00 55.28 116 GLY A N 1
ATOM 805 C CA . GLY A 1 101 ? 23.726 -14.227 28.700 1.00 49.99 116 GLY A CA 1
ATOM 806 C C . GLY A 1 101 ? 23.528 -13.340 29.915 1.00 44.74 116 GLY A C 1
ATOM 807 O O . GLY A 1 101 ? 22.438 -13.286 30.491 1.00 45.00 116 GLY A O 1
ATOM 808 N N . THR A 1 102 ? 24.590 -12.641 30.303 1.00 40.83 117 THR A N 1
ATOM 809 C CA . THR A 1 102 ? 24.522 -11.659 31.381 1.00 39.22 117 THR A CA 1
ATOM 810 C C . THR A 1 102 ? 24.993 -10.294 30.898 1.00 40.22 117 THR A C 1
ATOM 811 O O . THR A 1 102 ? 25.708 -10.195 29.900 1.00 35.48 117 THR A O 1
ATOM 815 N N . LEU A 1 103 ? 24.571 -9.240 31.588 1.00 38.31 118 LEU A N 1
ATOM 816 C CA . LEU A 1 103 ? 25.106 -7.914 31.318 1.00 43.73 118 LEU A CA 1
ATOM 817 C C . LEU A 1 103 ? 26.581 -7.907 31.727 1.00 43.22 118 LEU A C 1
ATOM 818 O O . LEU A 1 103 ? 26.914 -8.234 32.870 1.00 42.97 118 LEU A O 1
ATOM 823 N N . PRO A 1 104 ? 27.474 -7.584 30.778 1.00 42.18 119 PRO A N 1
ATOM 824 C CA . PRO A 1 104 ? 28.893 -7.470 31.089 1.00 40.78 119 PRO A CA 1
ATOM 825 C C . PRO A 1 104 ? 29.232 -6.219 31.899 1.00 43.92 119 PRO A C 1
ATOM 826 O O . PRO A 1 104 ? 28.467 -5.257 31.908 1.00 41.37 119 PRO A O 1
ATOM 830 N N . GLU A 1 105 ? 30.374 -6.245 32.576 1.00 40.58 120 GLU A N 1
ATOM 831 C CA . GLU A 1 105 ? 30.841 -5.077 33.310 1.00 44.11 120 GLU A CA 1
ATOM 832 C C . GLU A 1 105 ? 31.287 -3.995 32.333 1.00 42.07 120 GLU A C 1
ATOM 833 O O . GLU A 1 105 ? 30.859 -2.849 32.429 1.00 43.33 120 GLU A O 1
ATOM 839 N N . LYS A 1 106 ? 32.139 -4.391 31.393 1.00 38.49 121 LYS A N 1
ATOM 840 C CA . LYS A 1 106 ? 32.687 -3.505 30.383 1.00 39.96 121 LYS A CA 1
ATOM 841 C C . LYS A 1 106 ? 32.166 -3.918 29.009 1.00 38.75 121 LYS A C 1
ATOM 842 O O . LYS A 1 106 ? 31.800 -5.074 28.803 1.00 43.93 121 LYS A O 1
ATOM 848 N N . PHE A 1 107 ? 32.095 -2.971 28.078 1.00 40.56 122 PHE A N 1
ATOM 849 C CA . PHE A 1 107 ? 31.465 -3.247 26.784 1.00 38.27 122 PHE A CA 1
ATOM 850 C C . PHE A 1 107 ? 32.439 -3.383 25.597 1.00 39.27 122 PHE A C 1
ATOM 851 O O . PHE A 1 107 ? 32.043 -3.203 24.446 1.00 39.02 122 PHE A O 1
ATOM 859 N N . GLU A 1 108 ? 33.704 -3.693 25.884 1.00 42.91 123 GLU A N 1
ATOM 860 C CA . GLU A 1 108 ? 34.694 -3.939 24.843 1.00 44.03 123 GLU A CA 1
ATOM 861 C C . GLU A 1 108 ? 34.817 -5.441 24.682 1.00 47.08 123 GLU A C 1
ATOM 862 O O . GLU A 1 108 ? 35.415 -6.095 25.530 1.00 48.06 123 GLU A O 1
ATOM 868 N N . PRO A 1 109 ? 34.234 -5.996 23.604 1.00 49.63 124 PRO A N 1
ATOM 869 C CA . PRO A 1 109 ? 34.297 -7.439 23.398 1.00 48.90 124 PRO A CA 1
ATOM 870 C C . PRO A 1 109 ? 35.705 -7.919 23.067 1.00 51.54 124 PRO A C 1
ATOM 871 O O . PRO A 1 109 ? 36.502 -7.169 22.497 1.00 51.64 124 PRO A O 1
ATOM 875 N N . GLN A 1 110 ? 36.007 -9.155 23.446 1.00 52.02 125 GLN A N 1
ATOM 876 C CA . GLN A 1 110 ? 37.236 -9.799 23.016 1.00 54.93 125 GLN A CA 1
ATOM 877 C C . GLN A 1 110 ? 37.022 -10.390 21.630 1.00 53.89 125 GLN A C 1
ATOM 878 O O . GLN A 1 110 ? 37.780 -10.109 20.700 1.00 56.86 125 GLN A O 1
ATOM 884 N N . THR A 1 111 ? 35.976 -11.205 21.508 1.00 50.18 126 THR A N 1
ATOM 885 C CA . THR A 1 111 ? 35.678 -11.931 20.279 1.00 47.60 126 THR A CA 1
ATOM 886 C C . THR A 1 111 ? 34.263 -11.613 19.810 1.00 50.24 126 THR A C 1
ATOM 887 O O . THR A 1 111 ? 33.367 -11.372 20.624 1.00 45.74 126 THR A O 1
ATOM 891 N N . ILE A 1 112 ? 34.070 -11.581 18.496 1.00 52.50 127 ILE A N 1
ATOM 892 C CA . ILE A 1 112 ? 32.741 -11.391 17.919 1.00 53.66 127 ILE A CA 1
ATOM 893 C C . ILE A 1 112 ? 32.502 -12.464 16.862 1.00 55.69 127 ILE A C 1
ATOM 894 O O . ILE A 1 112 ? 33.096 -12.417 15.782 1.00 65.08 127 ILE A O 1
ATOM 899 N N . ARG A 1 113 ? 31.653 -13.439 17.185 1.00 55.26 128 ARG A N 1
ATOM 900 C CA . ARG A 1 113 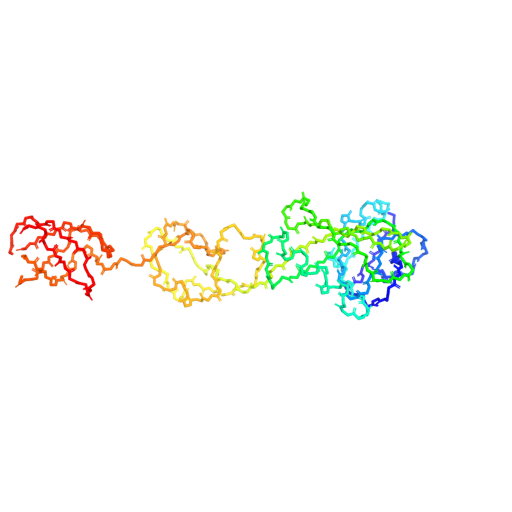? 31.347 -14.541 16.270 1.00 57.63 128 ARG A CA 1
ATOM 901 C C . ARG A 1 113 ? 29.882 -14.504 15.831 1.00 56.10 128 ARG A C 1
ATOM 902 O O . ARG A 1 113 ? 28.976 -14.429 16.668 1.00 56.13 128 ARG A O 1
ATOM 910 N N . VAL A 1 114 ? 29.661 -14.556 14.514 1.00 54.16 129 VAL A N 1
ATOM 911 C CA . VAL A 1 114 ? 28.313 -14.460 13.943 1.00 49.76 129 VAL A CA 1
ATOM 912 C C . VAL A 1 114 ? 27.937 -15.726 13.168 1.00 49.75 129 VAL A C 1
ATOM 913 O O . VAL A 1 114 ? 28.694 -16.172 12.287 1.00 53.59 129 VAL A O 1
ATOM 917 N N . THR A 1 115 ? 26.766 -16.300 13.501 1.00 47.32 130 THR A N 1
ATOM 918 C CA . THR A 1 115 ? 26.297 -17.509 12.800 1.00 40.93 130 THR A CA 1
ATOM 919 C C . THR A 1 115 ? 24.865 -17.306 12.311 1.00 43.53 130 THR A C 1
ATOM 920 O O . THR A 1 115 ? 24.063 -16.644 12.973 1.00 48.15 130 THR A O 1
ATOM 924 N N . LYS A 1 116 ? 24.551 -17.877 11.152 1.00 43.78 131 LYS A N 1
ATOM 925 C CA . LYS A 1 116 ? 23.210 -17.803 10.575 1.00 44.67 131 LYS A CA 1
ATOM 926 C C . LYS A 1 116 ? 22.254 -18.729 11.309 1.00 44.65 131 LYS A C 1
ATOM 927 O O . LYS A 1 116 ? 22.526 -19.923 11.451 1.00 47.37 131 LYS A O 1
ATOM 933 N N . ILE A 1 117 ? 21.139 -18.178 11.779 1.00 44.25 132 ILE A N 1
ATOM 934 C CA . ILE A 1 117 ? 20.103 -18.992 12.407 1.00 47.32 132 ILE A CA 1
ATOM 935 C C . ILE A 1 117 ? 19.121 -19.447 11.335 1.00 47.87 132 ILE A C 1
ATOM 936 O O . ILE A 1 117 ? 18.873 -20.641 11.169 1.00 49.44 132 ILE A O 1
ATOM 941 N N . SER A 1 118 ? 18.585 -18.477 10.604 1.00 51.11 133 SER A N 1
ATOM 942 C CA . SER A 1 118 ? 17.705 -18.729 9.476 1.00 50.55 133 SER A CA 1
ATOM 943 C C . SER A 1 118 ? 17.847 -17.577 8.488 1.00 52.32 133 SER A C 1
ATOM 944 O O . SER A 1 118 ? 18.852 -16.856 8.499 1.00 56.07 133 SER A O 1
ATOM 947 N N . LYS A 1 119 ? 16.832 -17.406 7.646 1.00 50.60 134 LYS A N 1
ATOM 948 C CA . LYS A 1 119 ? 16.772 -16.295 6.707 1.00 47.93 134 LYS A CA 1
ATOM 949 C C . LYS A 1 119 ? 16.656 -14.970 7.463 1.00 44.35 134 LYS A C 1
ATOM 950 O O . LYS A 1 119 ? 15.712 -14.770 8.239 1.00 41.14 134 LYS A O 1
ATOM 956 N N . ASN A 1 120 ? 17.644 -14.097 7.247 1.00 40.26 135 ASN A N 1
ATOM 957 C CA . ASN A 1 120 ? 17.692 -12.737 7.816 1.00 39.44 135 ASN A CA 1
ATOM 958 C C . ASN A 1 120 ? 17.921 -12.649 9.332 1.00 37.30 135 ASN A C 1
ATOM 959 O O . ASN A 1 120 ? 17.746 -11.591 9.934 1.00 36.46 135 ASN A O 1
ATOM 964 N N . LEU A 1 121 ? 18.319 -13.766 9.932 1.00 38.00 136 LEU A N 1
ATOM 965 C CA . LEU A 1 121 ? 18.469 -13.871 11.376 1.00 32.87 136 LEU A CA 1
ATOM 966 C C . LEU A 1 121 ? 19.844 -14.443 11.731 1.00 34.63 136 LEU A C 1
ATOM 967 O O . LEU A 1 121 ? 20.199 -15.552 11.325 1.00 26.08 136 LEU A O 1
ATOM 972 N N . PHE A 1 122 ? 20.623 -13.671 12.482 1.00 32.41 137 PHE A N 1
ATOM 973 C CA . PHE A 1 122 ? 21.972 -14.082 12.832 1.00 37.19 137 PHE A CA 1
ATOM 974 C C . PHE A 1 122 ? 22.192 -14.030 14.335 1.00 40.11 137 PHE A C 1
ATOM 975 O O . PHE A 1 122 ? 21.666 -13.139 15.009 1.00 32.63 137 PHE A O 1
ATOM 983 N N . SER A 1 123 ? 22.939 -15.010 14.855 1.00 40.11 138 SER A N 1
ATOM 984 C CA A SER A 1 123 ? 23.345 -15.008 16.257 0.50 39.74 138 SER A CA 1
ATOM 985 C CA B SER A 1 123 ? 23.340 -15.003 16.257 0.50 38.48 138 SER A CA 1
ATOM 986 C C . SER A 1 123 ? 24.714 -14.374 16.398 1.00 38.36 138 SER A C 1
ATOM 987 O O . SER A 1 123 ? 25.710 -14.939 15.955 1.00 34.74 138 SER A O 1
ATOM 992 N N . VAL A 1 124 ? 24.759 -13.205 17.025 1.00 34.53 139 VAL A N 1
ATOM 993 C CA . VAL A 1 124 ? 26.011 -12.514 17.258 1.00 34.67 139 VAL A CA 1
ATOM 994 C C . VAL A 1 124 ? 26.499 -12.778 18.676 1.00 38.96 139 VAL A C 1
ATOM 995 O O . VAL A 1 124 ? 25.957 -12.242 19.663 1.00 43.03 139 VAL A O 1
ATOM 999 N N . PHE A 1 125 ? 27.544 -13.582 18.772 1.00 41.08 140 PHE A N 1
ATOM 1000 C CA . PHE A 1 125 ? 28.094 -13.971 20.053 1.00 43.21 140 PHE A CA 1
ATOM 1001 C C . PHE A 1 125 ? 29.242 -13.055 20.455 1.00 45.15 140 PHE A C 1
ATOM 1002 O O . PHE A 1 125 ? 30.203 -12.875 19.694 1.00 48.07 140 PHE A O 1
ATOM 1010 N N . LEU A 1 126 ? 29.151 -12.500 21.662 1.00 38.98 141 LEU A N 1
ATOM 1011 C CA . LEU A 1 126 ? 30.179 -11.594 22.169 1.00 34.16 141 LEU A CA 1
ATOM 1012 C C . LEU A 1 126 ? 30.827 -12.155 23.419 1.00 38.87 141 LEU A C 1
ATOM 1013 O O . LEU A 1 126 ? 30.141 -12.444 24.399 1.00 42.47 141 LEU A O 1
ATOM 1018 N N . ARG A 1 127 ? 32.140 -12.321 23.382 1.00 34.42 142 ARG A N 1
ATOM 1019 C CA . ARG A 1 127 ? 32.905 -12.662 24.554 1.00 32.93 142 ARG A CA 1
ATOM 1020 C C . ARG A 1 127 ? 33.460 -11.439 25.211 1.00 41.70 142 ARG A C 1
ATOM 1021 O O . ARG A 1 127 ? 34.113 -10.620 24.600 1.00 35.86 142 ARG A O 1
ATOM 1029 N N . PHE A 1 128 ? 33.205 -11.354 26.492 1.00 44.54 143 PHE A N 1
ATOM 1030 C CA . PHE A 1 128 ? 33.783 -10.284 27.283 1.00 51.23 143 PHE A CA 1
ATOM 1031 C C . PHE A 1 128 ? 34.729 -10.930 28.288 1.00 51.29 143 PHE A C 1
ATOM 1032 O O . PHE A 1 128 ? 34.605 -12.131 28.570 1.00 54.17 143 PHE A O 1
ATOM 1040 N N . PRO A 1 129 ? 35.701 -10.155 28.810 1.00 52.56 144 PRO A N 1
ATOM 1041 C CA . PRO A 1 129 ? 36.579 -10.688 29.855 1.00 51.83 144 PRO A CA 1
ATOM 1042 C C . PRO A 1 129 ? 35.815 -11.350 31.016 1.00 51.68 144 PRO A C 1
ATOM 1043 O O . PRO A 1 129 ? 36.279 -12.352 31.555 1.00 52.73 144 PRO A O 1
ATOM 1047 N N . ASP A 1 130 ? 34.643 -10.817 31.361 1.00 55.07 145 ASP A N 1
ATOM 1048 C CA . ASP A 1 130 ? 33.863 -11.336 32.487 1.00 54.51 145 ASP A CA 1
ATOM 1049 C C . ASP A 1 130 ? 32.737 -12.318 32.134 1.00 54.46 145 ASP A C 1
ATOM 1050 O O . ASP A 1 130 ? 32.428 -13.206 32.930 1.00 58.53 145 ASP A O 1
ATOM 1055 N N . THR A 1 131 ? 32.147 -12.180 30.949 1.00 53.80 146 THR A N 1
ATOM 1056 C CA . THR A 1 131 ? 30.925 -12.921 30.607 1.00 48.52 146 THR A CA 1
ATOM 1057 C C . THR A 1 131 ? 30.692 -13.025 29.087 1.00 48.50 146 THR A C 1
ATOM 1058 O O . THR A 1 131 ? 31.571 -12.681 28.288 1.00 48.49 146 THR A O 1
ATOM 1062 N N . TYR A 1 132 ? 29.503 -13.495 28.704 1.00 47.13 147 TYR A N 1
ATOM 1063 C CA . TYR A 1 132 ? 29.138 -13.719 27.307 1.00 45.62 147 TYR A CA 1
ATOM 1064 C C . TYR A 1 132 ? 27.758 -13.121 27.005 1.00 45.84 147 TYR A C 1
ATOM 1065 O O . TYR A 1 132 ? 26.843 -13.238 27.822 1.00 46.61 147 TYR A O 1
ATOM 1074 N N . VAL A 1 133 ? 27.609 -12.467 25.848 1.00 37.66 148 VAL A N 1
ATOM 1075 C CA . VAL A 1 133 ? 26.281 -12.096 25.333 1.00 42.31 148 VAL A CA 1
ATOM 1076 C C . VAL A 1 133 ? 26.040 -12.639 23.912 1.00 38.57 148 VAL A C 1
ATOM 1077 O O . VAL A 1 133 ? 26.859 -12.432 23.021 1.00 40.42 148 VAL A O 1
ATOM 1081 N N . THR A 1 134 ? 24.927 -13.349 23.713 1.00 33.09 149 THR A N 1
ATOM 1082 C CA . THR A 1 134 ? 24.435 -13.673 22.362 1.00 36.09 149 THR A CA 1
ATOM 1083 C C . THR A 1 134 ? 23.257 -12.739 21.980 1.00 41.19 149 THR A C 1
ATOM 1084 O O . THR A 1 134 ? 22.266 -12.624 22.715 1.00 31.37 149 THR A O 1
ATOM 1088 N N . LEU A 1 135 ? 23.393 -12.038 20.857 1.00 39.55 150 LEU A N 1
ATOM 1089 C CA . LEU A 1 135 ? 22.304 -11.216 20.335 1.00 37.75 150 LEU A CA 1
ATOM 1090 C C . LEU A 1 135 ? 21.800 -11.882 19.076 1.00 41.93 150 LEU A C 1
ATOM 1091 O O . LEU A 1 135 ? 22.584 -12.127 18.152 1.00 38.95 150 LEU A O 1
ATOM 1096 N N . ASN A 1 136 ? 20.502 -12.178 19.040 1.00 37.93 151 ASN A N 1
ATOM 1097 C CA . ASN A 1 136 ? 19.869 -12.629 17.808 1.00 40.26 151 ASN A CA 1
ATOM 1098 C C . ASN A 1 136 ? 19.390 -11.381 17.087 1.00 45.93 151 ASN A C 1
ATOM 1099 O O . ASN A 1 136 ? 18.603 -10.591 17.627 1.00 44.54 151 ASN A O 1
ATOM 1104 N N . MET A 1 137 ? 19.933 -11.169 15.893 1.00 41.38 152 MET A N 1
ATOM 1105 C CA . MET A 1 137 ? 19.716 -9.921 15.180 1.00 34.99 152 MET A CA 1
ATOM 1106 C C . MET A 1 137 ? 18.980 -10.142 13.849 1.00 38.18 152 MET A C 1
ATOM 1107 O O . MET A 1 137 ? 19.387 -10.963 13.026 1.00 39.11 152 MET A O 1
ATOM 1112 N N . LEU A 1 138 ? 17.869 -9.429 13.679 1.00 36.50 153 LEU A N 1
ATOM 1113 C CA . LEU A 1 138 ? 17.101 -9.451 12.442 1.00 37.98 153 LEU A CA 1
ATOM 1114 C C . LEU A 1 138 ? 17.646 -8.386 11.499 1.00 40.89 153 LEU A C 1
ATOM 1115 O O . LEU A 1 138 ? 17.784 -7.216 11.870 1.00 37.01 153 LEU A O 1
ATOM 1120 N N . LEU A 1 139 ? 17.963 -8.815 10.283 1.00 38.21 154 LEU A N 1
ATOM 1121 C CA . LEU A 1 139 ? 18.522 -7.941 9.272 1.00 38.97 154 LEU A CA 1
ATOM 1122 C C . LEU A 1 139 ? 17.434 -7.398 8.348 1.00 38.60 154 LEU A C 1
ATOM 1123 O O . LEU A 1 139 ? 16.580 -8.144 7.876 1.00 34.89 154 LEU A O 1
ATOM 1128 N N . ARG A 1 140 ? 17.486 -6.093 8.094 1.00 42.18 155 ARG A N 1
ATOM 1129 C CA . ARG A 1 140 ? 16.549 -5.417 7.198 1.00 42.29 155 ARG A CA 1
ATOM 1130 C C . ARG A 1 140 ? 17.295 -4.513 6.234 1.00 41.79 155 ARG A C 1
ATOM 1131 O O . ARG A 1 140 ? 18.225 -3.810 6.626 1.00 34.62 155 ARG A O 1
ATOM 1139 N N . LYS A 1 141 ? 16.874 -4.530 4.973 1.00 43.76 156 LYS A N 1
ATOM 1140 C CA . LYS A 1 141 ? 17.309 -3.534 4.003 1.00 39.92 156 LYS A CA 1
ATOM 1141 C C . LYS A 1 141 ? 16.062 -2.968 3.339 1.00 41.81 156 LYS A C 1
ATOM 1142 O O . LYS A 1 141 ? 15.503 -3.565 2.410 1.00 39.11 156 LYS A O 1
ATOM 1148 N N . GLU A 1 142 ? 15.619 -1.823 3.847 1.00 41.35 157 GLU A N 1
ATOM 1149 C CA . GLU A 1 142 ? 14.394 -1.193 3.384 1.00 40.32 157 GLU A CA 1
ATOM 1150 C C . GLU A 1 142 ? 14.745 -0.170 2.317 1.00 40.52 157 GLU A C 1
ATOM 1151 O O . GLU A 1 142 ? 15.554 0.719 2.556 1.00 35.27 157 GLU A O 1
ATOM 1157 N N . ARG A 1 143 ? 14.144 -0.308 1.136 1.00 43.87 158 ARG A N 1
ATOM 1158 C CA . ARG A 1 143 ? 14.472 0.558 0.001 1.00 42.85 158 ARG A CA 1
ATOM 1159 C C . ARG A 1 143 ? 13.247 0.798 -0.863 1.00 41.34 158 ARG A C 1
ATOM 1160 O O . ARG A 1 143 ? 12.264 0.074 -0.762 1.00 38.41 158 ARG A O 1
ATOM 1168 N N . ASN A 1 144 ? 13.309 1.821 -1.708 1.00 42.11 159 ASN A N 1
ATOM 1169 C CA . ASN A 1 144 ? 12.256 2.063 -2.687 1.00 42.82 159 ASN A CA 1
ATOM 1170 C C . ASN A 1 144 ? 12.442 1.205 -3.929 1.00 41.92 159 ASN A C 1
ATOM 1171 O O . ASN A 1 144 ? 13.432 1.338 -4.643 1.00 42.09 159 ASN A O 1
ATOM 1176 N N . VAL A 1 145 ? 11.489 0.309 -4.164 1.00 42.24 160 VAL A N 1
ATOM 1177 C CA . VAL A 1 145 ? 11.544 -0.594 -5.310 1.00 40.63 160 VAL A CA 1
ATOM 1178 C C . VAL A 1 145 ? 10.424 -0.312 -6.319 1.00 36.52 160 VAL A C 1
ATOM 1179 O O . VAL A 1 145 ? 9.446 0.360 -6.005 1.00 31.28 160 VAL A O 1
ATOM 1183 N N . VAL A 1 146 ? 10.586 -0.836 -7.530 1.00 38.00 161 VAL A N 1
ATOM 1184 C CA . VAL A 1 146 ? 9.632 -0.641 -8.611 1.00 37.50 161 VAL A CA 1
ATOM 1185 C C . VAL A 1 146 ? 8.503 -1.670 -8.520 1.00 38.11 161 VAL A C 1
ATOM 1186 O O . VAL A 1 146 ? 8.742 -2.877 -8.556 1.00 33.15 161 VAL A O 1
ATOM 1190 N N . VAL A 1 147 ? 7.274 -1.175 -8.393 1.00 38.55 162 VAL A N 1
ATOM 1191 C CA . VAL A 1 147 ? 6.095 -2.022 -8.219 1.00 40.25 162 VAL A CA 1
ATOM 1192 C C . VAL A 1 147 ? 5.082 -1.713 -9.326 1.00 40.08 162 VAL A C 1
ATOM 1193 O O . VAL A 1 147 ? 4.933 -0.559 -9.728 1.00 38.34 162 VAL A O 1
ATOM 1197 N N . LEU A 1 148 ? 4.401 -2.744 -9.820 1.00 41.56 163 LEU A N 1
ATOM 1198 C CA . LEU A 1 148 ? 3.404 -2.586 -10.888 1.00 40.29 163 LEU A CA 1
ATOM 1199 C C . LEU A 1 148 ? 2.146 -1.800 -10.505 1.00 42.76 163 LEU A C 1
ATOM 1200 O O . LEU A 1 148 ? 1.511 -2.076 -9.480 1.00 44.39 163 LEU A O 1
ATOM 1205 N N . LYS A 1 149 ? 1.802 -0.818 -11.342 1.00 43.03 164 LYS A N 1
ATOM 1206 C CA . LYS A 1 149 ? 0.531 -0.085 -11.237 1.00 41.42 164 LYS A CA 1
ATOM 1207 C C . LYS A 1 149 ? -0.614 -0.853 -11.888 1.00 39.18 164 LYS A C 1
ATOM 1208 O O . LYS A 1 149 ? -1.766 -0.680 -11.509 1.00 31.53 164 LYS A O 1
ATOM 1214 N N . ARG A 1 150 ? -0.294 -1.684 -12.877 1.00 36.55 165 ARG A N 1
ATOM 1215 C CA . ARG A 1 150 ? -1.319 -2.392 -13.641 1.00 40.41 165 ARG A CA 1
ATOM 1216 C C . ARG A 1 150 ? -0.836 -3.753 -14.132 1.00 39.69 165 ARG A C 1
ATOM 1217 O O . ARG A 1 150 ? 0.364 -4.028 -14.132 1.00 40.64 165 ARG A O 1
ATOM 1225 N N . ASN A 1 151 ? -1.781 -4.598 -14.543 1.00 38.97 166 ASN A N 1
ATOM 1226 C CA . ASN A 1 151 ? -1.469 -5.924 -15.079 1.00 38.02 166 ASN A CA 1
ATOM 1227 C C . ASN A 1 151 ? -0.744 -5.840 -16.409 1.00 38.62 166 ASN A C 1
ATOM 1228 O O . ASN A 1 151 ? -1.057 -4.993 -17.247 1.00 41.10 166 ASN A O 1
ATOM 1233 N N . ILE A 1 152 ? 0.237 -6.716 -16.591 1.00 39.50 167 ILE A N 1
ATOM 1234 C CA . ILE A 1 152 ? 1.020 -6.755 -17.818 1.00 40.27 167 ILE A CA 1
ATOM 1235 C C . ILE A 1 152 ? 1.141 -8.197 -18.311 1.00 42.68 167 ILE A C 1
ATOM 1236 O O . ILE A 1 152 ? 1.016 -9.137 -17.525 1.00 40.75 167 ILE A O 1
ATOM 1241 N N . ASN A 1 153 ? 1.379 -8.363 -19.609 1.00 40.77 168 ASN A N 1
ATOM 1242 C CA . ASN A 1 153 ? 1.381 -9.684 -20.226 1.00 39.73 168 ASN A CA 1
ATOM 1243 C C . ASN A 1 153 ? 2.766 -10.044 -20.769 1.00 41.50 168 ASN A C 1
ATOM 1244 O O . ASN A 1 153 ? 3.666 -9.197 -20.821 1.00 37.77 168 ASN A O 1
ATOM 1249 N N . VAL A 1 154 ? 2.931 -11.312 -21.138 1.00 42.59 169 VAL A N 1
ATOM 1250 C CA . VAL A 1 154 ? 4.134 -11.798 -21.801 1.00 42.23 169 VAL A CA 1
ATOM 1251 C C . VAL A 1 154 ? 4.350 -10.959 -23.053 1.00 45.67 169 VAL A C 1
ATOM 1252 O O . VAL A 1 154 ? 3.439 -10.799 -23.865 1.00 45.07 169 VAL A O 1
ATOM 1256 N N . GLY A 1 155 ? 5.543 -10.391 -23.188 1.00 47.11 170 GLY A N 1
ATOM 1257 C CA . GLY A 1 155 ? 5.875 -9.608 -24.376 1.00 46.64 170 GLY A CA 1
ATOM 1258 C C . GLY A 1 155 ? 5.586 -8.120 -24.287 1.00 43.00 170 GLY A C 1
ATOM 1259 O O . GLY A 1 155 ? 6.000 -7.361 -25.158 1.00 42.21 170 GLY A O 1
ATOM 1260 N N . ASP A 1 156 ? 4.880 -7.694 -23.244 1.00 40.54 171 ASP A N 1
ATOM 1261 C CA . ASP A 1 156 ? 4.615 -6.270 -23.055 1.00 42.67 171 ASP A CA 1
ATOM 1262 C C . ASP A 1 156 ? 5.888 -5.480 -22.739 1.00 39.18 171 ASP A C 1
ATOM 1263 O O . ASP A 1 156 ? 6.703 -5.910 -21.943 1.00 41.76 171 ASP A O 1
ATOM 1268 N N . VAL A 1 157 ? 6.057 -4.332 -23.387 1.00 39.65 172 VAL A N 1
ATOM 1269 C CA . VAL A 1 157 ? 7.112 -3.383 -23.028 1.00 40.61 172 VAL A CA 1
ATOM 1270 C C . VAL A 1 157 ? 6.679 -2.608 -21.788 1.00 40.44 172 VAL A C 1
ATOM 1271 O O . VAL A 1 157 ? 5.566 -2.094 -21.739 1.00 43.14 172 VAL A O 1
ATOM 1275 N N . ILE A 1 158 ? 7.551 -2.535 -20.788 1.00 43.80 173 ILE A N 1
ATOM 1276 C CA . ILE A 1 158 ? 7.296 -1.704 -19.615 1.00 45.54 173 ILE A CA 1
ATOM 1277 C C . ILE A 1 158 ? 7.488 -0.230 -19.963 1.00 46.65 173 ILE A C 1
ATOM 1278 O O . ILE A 1 158 ? 8.533 0.159 -20.485 1.00 48.45 173 ILE A O 1
ATOM 1283 N N . LYS A 1 159 ? 6.474 0.582 -19.678 1.00 47.57 174 LYS A N 1
ATOM 1284 C CA . LYS A 1 159 ? 6.594 2.034 -19.791 1.00 48.05 174 LYS A CA 1
ATOM 1285 C C . LYS A 1 159 ? 6.347 2.703 -18.442 1.00 48.78 174 LYS A C 1
ATOM 1286 O O . LYS A 1 159 ? 5.871 2.058 -17.505 1.00 50.17 174 LYS A O 1
ATOM 1292 N N . GLU A 1 160 ? 6.676 3.991 -18.349 1.00 48.83 175 GLU A N 1
ATOM 1293 C CA . GLU A 1 160 ? 6.607 4.744 -17.086 1.00 50.89 175 GLU A CA 1
ATOM 1294 C C . GLU A 1 160 ? 5.228 4.708 -16.427 1.00 49.93 175 GLU A C 1
ATOM 1295 O O . GLU A 1 160 ? 5.108 4.853 -15.214 1.00 47.93 175 GLU A O 1
ATOM 1301 N N . GLU A 1 161 ? 4.197 4.495 -17.241 1.00 51.23 176 GLU A N 1
ATOM 1302 C CA . GLU A 1 161 ? 2.818 4.436 -16.771 1.00 50.62 176 GLU A CA 1
ATOM 1303 C C . GLU A 1 161 ? 2.482 3.110 -16.092 1.00 48.28 176 GLU A C 1
ATOM 1304 O O . GLU A 1 161 ? 1.480 3.004 -15.384 1.00 47.86 176 GLU A O 1
ATOM 1310 N N . ASP A 1 162 ? 3.316 2.101 -16.315 1.00 46.78 177 ASP A N 1
ATOM 1311 C CA . ASP A 1 162 ? 3.049 0.774 -15.786 1.00 44.08 177 ASP A CA 1
ATOM 1312 C C . ASP A 1 162 ? 3.550 0.639 -14.353 1.00 46.64 177 ASP A C 1
ATOM 1313 O O . ASP A 1 162 ? 3.097 -0.230 -13.606 1.00 48.30 177 ASP A O 1
ATOM 1318 N N . VAL A 1 163 ? 4.490 1.496 -13.968 1.00 46.29 178 VAL A N 1
ATOM 1319 C CA . VAL A 1 163 ? 5.202 1.300 -12.709 1.00 45.28 178 VAL A CA 1
ATOM 1320 C C . VAL A 1 163 ? 5.191 2.502 -11.768 1.00 47.14 178 VAL A C 1
ATOM 1321 O O . VAL A 1 163 ? 5.146 3.659 -12.201 1.00 48.31 178 VAL A O 1
ATOM 1325 N N . ARG A 1 164 ? 5.211 2.205 -10.473 1.00 46.16 179 ARG A N 1
ATOM 1326 C CA . ARG A 1 164 ? 5.433 3.208 -9.448 1.00 46.68 179 ARG A CA 1
ATOM 1327 C C . ARG A 1 164 ? 6.533 2.725 -8.505 1.00 44.68 179 ARG A C 1
ATOM 1328 O O . ARG A 1 164 ? 7.010 1.594 -8.613 1.00 45.97 179 ARG A O 1
ATOM 1336 N N . LEU A 1 165 ? 6.924 3.596 -7.584 1.00 41.38 180 LEU A N 1
ATOM 1337 C CA . LEU A 1 165 ? 7.963 3.303 -6.619 1.00 39.16 180 LEU A CA 1
ATOM 1338 C C . LEU A 1 165 ? 7.313 3.083 -5.252 1.00 38.92 180 LEU A C 1
ATOM 1339 O O . LEU A 1 165 ? 6.424 3.839 -4.850 1.00 40.06 180 LEU A O 1
ATOM 1344 N N . GLU A 1 166 ? 7.736 2.031 -4.558 1.00 42.64 181 GLU A N 1
ATOM 13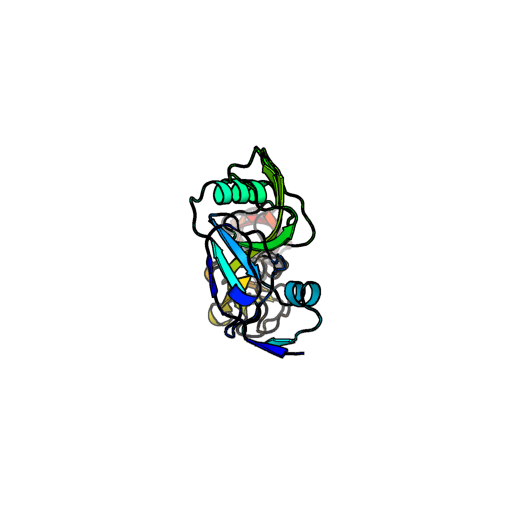45 C CA . GLU A 1 166 ? 7.237 1.714 -3.215 1.00 43.84 181 GLU A CA 1
ATOM 1346 C C . GLU A 1 166 ? 8.373 1.251 -2.313 1.00 44.28 181 GLU A C 1
ATOM 1347 O O . GLU A 1 166 ? 9.293 0.572 -2.774 1.00 45.49 181 GLU A O 1
ATOM 1353 N N . LYS A 1 167 ? 8.299 1.610 -1.032 1.00 41.07 182 LYS A N 1
ATOM 1354 C CA . LYS A 1 167 ? 9.269 1.159 -0.027 1.00 39.93 182 LYS A CA 1
ATOM 1355 C C . LYS A 1 167 ? 9.036 -0.313 0.332 1.00 39.29 182 LYS A C 1
ATOM 1356 O O . LYS A 1 167 ? 7.913 -0.698 0.652 1.00 41.27 182 LYS A O 1
ATOM 1362 N N . ARG A 1 168 ? 10.086 -1.133 0.260 1.00 33.70 183 ARG A N 1
ATOM 1363 C CA . ARG A 1 168 ? 9.986 -2.563 0.592 1.00 36.09 183 ARG A CA 1
ATOM 1364 C C . ARG A 1 168 ? 11.257 -3.092 1.267 1.00 36.58 183 ARG A C 1
ATOM 1365 O O . ARG A 1 168 ? 12.337 -2.525 1.105 1.00 37.85 183 ARG A O 1
ATOM 1373 N N . ASN A 1 169 ? 11.123 -4.188 2.012 1.00 34.41 184 ASN A N 1
ATOM 1374 C CA . ASN A 1 169 ? 12.278 -4.904 2.545 1.00 37.73 184 ASN A CA 1
ATOM 1375 C C . ASN A 1 169 ? 12.888 -5.789 1.464 1.00 36.81 184 ASN A C 1
ATOM 1376 O O . ASN A 1 169 ? 12.315 -6.811 1.081 1.00 40.40 184 ASN A O 1
ATOM 1381 N N . VAL A 1 170 ? 14.062 -5.383 0.994 1.00 36.65 185 VAL A N 1
ATOM 1382 C CA . VAL A 1 170 ? 14.795 -6.079 -0.059 1.00 35.12 185 VAL A CA 1
ATOM 1383 C C . VAL A 1 170 ? 15.203 -7.486 0.377 1.00 33.14 185 VAL A C 1
ATOM 1384 O O . VAL A 1 170 ? 15.399 -8.359 -0.456 1.00 33.85 185 VAL A O 1
ATOM 1388 N N . PHE A 1 171 ? 15.296 -7.713 1.684 1.00 28.14 186 PHE A N 1
ATOM 1389 C CA . PHE A 1 171 ? 15.677 -9.032 2.192 1.00 28.00 186 PHE A CA 1
ATOM 1390 C C . PHE A 1 171 ? 14.496 -9.999 2.266 1.00 29.23 186 PHE A C 1
ATOM 1391 O O . PHE A 1 171 ? 14.661 -11.156 2.652 1.00 27.14 186 PHE A O 1
ATOM 1399 N N . GLU A 1 172 ? 13.311 -9.506 1.907 1.00 33.95 187 GLU A N 1
ATOM 1400 C CA . GLU A 1 172 ? 12.096 -10.313 1.837 1.00 35.66 187 GLU A CA 1
ATOM 1401 C C . GLU A 1 172 ? 11.525 -10.316 0.414 1.00 35.65 187 GLU A C 1
ATOM 1402 O O . GLU A 1 172 ? 10.346 -10.586 0.212 1.00 34.62 187 GLU A O 1
ATOM 1408 N N . ILE A 1 173 ? 12.375 -9.995 -0.558 1.00 34.15 188 ILE A N 1
ATOM 1409 C CA . ILE A 1 173 ? 12.036 -10.074 -1.973 1.00 35.73 188 ILE A CA 1
ATOM 1410 C C . ILE A 1 173 ? 12.809 -11.236 -2.603 1.00 40.98 188 ILE A C 1
ATOM 1411 O O . ILE A 1 173 ? 14.031 -11.359 -2.420 1.00 36.54 188 ILE A O 1
ATOM 1416 N N . TYR A 1 174 ? 12.094 -12.098 -3.325 1.00 44.93 189 TYR A N 1
ATOM 1417 C CA . TYR A 1 174 ? 12.722 -13.206 -4.046 1.00 49.11 189 TYR A CA 1
ATOM 1418 C C . TYR A 1 174 ? 13.126 -12.743 -5.433 1.00 47.00 189 TYR A C 1
ATOM 1419 O O . TYR A 1 174 ? 12.273 -12.470 -6.278 1.00 48.67 189 TYR A O 1
ATOM 1428 N N . GLY A 1 175 ? 14.432 -12.654 -5.656 1.00 45.49 190 GLY A N 1
ATOM 1429 C CA . GLY A 1 175 ? 14.964 -12.081 -6.887 1.00 46.39 190 GLY A CA 1
ATOM 1430 C C . GLY A 1 175 ? 15.520 -10.695 -6.639 1.00 46.10 190 GLY A C 1
ATOM 1431 O O . GLY A 1 175 ? 15.334 -10.124 -5.565 1.00 48.60 190 GLY A O 1
ATOM 1432 N N . GLU A 1 176 ? 16.207 -10.155 -7.633 1.00 47.35 191 GLU A N 1
ATOM 1433 C CA . GLU A 1 176 ? 16.819 -8.837 -7.527 1.00 47.61 191 GLU A CA 1
ATOM 1434 C C . GLU A 1 176 ? 15.839 -7.756 -8.006 1.00 42.55 191 GLU A C 1
ATOM 1435 O O . GLU A 1 176 ? 15.445 -7.740 -9.167 1.00 40.02 191 GLU A O 1
ATOM 1441 N N . PRO A 1 177 ? 15.444 -6.840 -7.110 1.00 41.03 192 PRO A N 1
ATOM 1442 C CA . PRO A 1 177 ? 14.499 -5.791 -7.489 1.00 36.33 192 PRO A CA 1
ATOM 1443 C C . PRO A 1 177 ? 15.147 -4.633 -8.258 1.00 38.86 192 PRO A C 1
ATOM 1444 O O . PRO A 1 177 ? 16.370 -4.611 -8.451 1.00 37.01 192 PRO A O 1
ATOM 1448 N N . PHE A 1 178 ? 14.323 -3.683 -8.693 1.00 37.73 193 PHE A N 1
ATOM 1449 C CA . PHE A 1 178 ? 14.801 -2.461 -9.350 1.00 37.35 193 PHE A CA 1
ATOM 1450 C C . PHE A 1 178 ? 14.564 -1.253 -8.454 1.00 37.03 193 PHE A C 1
ATOM 1451 O O . PHE A 1 178 ? 13.563 -1.186 -7.753 1.00 35.23 193 PHE A O 1
ATOM 1459 N N . PHE A 1 179 ? 15.478 -0.295 -8.489 1.00 40.02 194 PHE A N 1
ATOM 1460 C CA . PHE A 1 179 ? 15.430 0.827 -7.551 1.00 44.78 194 PHE A CA 1
ATOM 1461 C C . PHE A 1 179 ? 15.104 2.136 -8.256 1.00 45.80 194 PHE A C 1
ATOM 1462 O O . PHE A 1 179 ? 15.132 3.209 -7.653 1.00 45.27 194 PHE A O 1
ATOM 1470 N N . ASP A 1 180 ? 14.772 2.024 -9.539 1.00 48.69 195 ASP A N 1
ATOM 1471 C CA . ASP A 1 180 ? 14.532 3.175 -10.391 1.00 49.75 195 ASP A CA 1
ATOM 1472 C C . ASP A 1 180 ? 13.662 2.755 -11.565 1.00 48.91 195 ASP A C 1
ATOM 1473 O O . ASP A 1 180 ? 13.852 1.682 -12.140 1.00 48.42 195 ASP A O 1
ATOM 1478 N N . VAL A 1 181 ? 12.700 3.603 -11.910 1.00 47.85 196 VAL A N 1
ATOM 1479 C CA . VAL A 1 181 ? 11.860 3.393 -13.083 1.00 47.34 196 VAL A CA 1
ATOM 1480 C C . VAL A 1 181 ? 12.745 3.316 -14.335 1.00 47.19 196 VAL A C 1
ATOM 1481 O O . VAL A 1 181 ? 12.532 2.475 -15.214 1.00 49.96 196 VAL A O 1
ATOM 1485 N N . SER A 1 182 ? 13.771 4.165 -14.367 1.00 47.12 197 SER A N 1
ATOM 1486 C CA . SER A 1 182 ? 14.745 4.221 -15.454 1.00 45.81 197 SER A CA 1
ATOM 1487 C C . SER A 1 182 ? 15.494 2.904 -15.716 1.00 45.41 197 SER A C 1
ATOM 1488 O O . SER A 1 182 ? 16.052 2.709 -16.799 1.00 46.09 197 SER A O 1
ATOM 1491 N N . GLU A 1 183 ? 15.505 2.014 -14.726 1.00 44.16 198 GLU A N 1
ATOM 1492 C CA . GLU A 1 183 ? 16.139 0.706 -14.876 1.00 45.74 198 GLU A CA 1
ATOM 1493 C C . GLU A 1 183 ? 15.247 -0.293 -15.609 1.00 46.10 198 GLU A C 1
ATOM 1494 O O . GLU A 1 183 ? 15.745 -1.252 -16.196 1.00 49.21 198 GLU A O 1
ATOM 1500 N N . VAL A 1 184 ? 13.935 -0.070 -15.571 1.00 44.20 199 VAL A N 1
ATOM 1501 C CA . VAL A 1 184 ? 12.976 -1.043 -16.099 1.00 44.00 199 VAL A CA 1
ATOM 1502 C C . VAL A 1 184 ? 12.258 -0.616 -17.384 1.00 46.29 199 VAL A C 1
ATOM 1503 O O . VAL A 1 184 ? 11.793 -1.471 -18.135 1.00 46.31 199 VAL A O 1
ATOM 1507 N N . VAL A 1 185 ? 12.141 0.689 -17.631 1.00 44.98 200 VAL A N 1
ATOM 1508 C CA . VAL A 1 185 ? 11.461 1.157 -18.850 1.00 48.27 200 VAL A CA 1
ATOM 1509 C C . VAL A 1 185 ? 12.202 0.730 -20.115 1.00 45.98 200 VAL A C 1
ATOM 1510 O O . VAL A 1 185 ? 13.418 0.913 -20.230 1.00 46.06 200 VAL A O 1
ATOM 1514 N N . GLY A 1 186 ? 11.455 0.151 -21.050 1.00 41.50 201 GLY A N 1
ATOM 1515 C CA . GLY A 1 186 ? 12.032 -0.387 -22.266 1.00 41.35 201 GLY A CA 1
ATOM 1516 C C . GLY A 1 186 ? 12.200 -1.891 -22.201 1.00 43.84 201 GLY A C 1
ATOM 1517 O O . GLY A 1 186 ? 12.374 -2.540 -23.233 1.00 48.91 201 GLY A O 1
ATOM 1518 N N . LYS A 1 187 ? 12.148 -2.447 -20.991 1.00 41.88 202 LYS A N 1
ATOM 1519 C CA . LYS A 1 187 ? 12.273 -3.885 -20.800 1.00 36.87 202 LYS A CA 1
ATOM 1520 C C . LYS A 1 187 ? 10.997 -4.582 -21.232 1.00 38.11 202 LYS A C 1
ATOM 1521 O O . LYS A 1 187 ? 9.923 -3.989 -21.230 1.00 39.40 202 LYS A O 1
ATOM 1527 N N . ILE A 1 188 ? 11.135 -5.854 -21.581 1.00 37.40 203 ILE A N 1
ATOM 1528 C CA . ILE A 1 188 ? 10.037 -6.668 -22.075 1.00 40.88 203 ILE A CA 1
ATOM 1529 C C . ILE A 1 188 ? 9.701 -7.727 -21.022 1.00 38.30 203 ILE A C 1
ATOM 1530 O O . ILE A 1 188 ? 10.572 -8.471 -20.593 1.00 42.45 203 ILE A O 1
ATOM 1535 N N . SER A 1 189 ? 8.444 -7.771 -20.603 1.00 37.58 204 SER A N 1
ATOM 1536 C CA . SER A 1 189 ? 7.983 -8.745 -19.624 1.00 38.22 204 SER A CA 1
ATOM 1537 C C . SER A 1 189 ? 8.073 -10.184 -20.137 1.00 38.88 204 SER A C 1
ATOM 1538 O O . SER A 1 189 ? 7.638 -10.488 -21.245 1.00 35.29 204 SER A O 1
ATOM 1541 N N . ARG A 1 190 ? 8.627 -11.072 -19.318 1.00 40.29 205 ARG A N 1
ATOM 1542 C CA . ARG A 1 190 ? 8.684 -12.486 -19.669 1.00 38.52 205 ARG A CA 1
ATOM 1543 C C . ARG A 1 190 ? 7.407 -13.186 -19.222 1.00 37.64 205 ARG A C 1
ATOM 1544 O O . ARG A 1 190 ? 7.182 -14.352 -19.548 1.00 39.91 205 ARG A O 1
ATOM 1552 N N . ARG A 1 191 ? 6.574 -12.481 -18.460 1.00 36.79 206 ARG A N 1
ATOM 1553 C CA . ARG A 1 191 ? 5.369 -13.098 -17.902 1.00 40.18 206 ARG A CA 1
ATOM 1554 C C . ARG A 1 191 ? 4.135 -12.205 -17.752 1.00 42.74 206 ARG A C 1
ATOM 1555 O O . ARG A 1 191 ? 4.198 -10.972 -17.877 1.00 41.35 206 ARG A O 1
ATOM 1563 N N . TYR A 1 192 ? 3.008 -12.865 -17.499 1.00 36.95 207 TYR A N 1
ATOM 1564 C CA . TYR A 1 192 ? 1.808 -12.186 -17.068 1.00 35.72 207 TYR A CA 1
ATOM 1565 C C . TYR A 1 192 ? 1.903 -11.917 -15.568 1.00 36.36 207 TYR A C 1
ATOM 1566 O O . TYR A 1 192 ? 1.910 -12.842 -14.749 1.00 37.15 207 TYR A O 1
ATOM 1575 N N . LEU A 1 193 ? 1.977 -10.640 -15.219 1.00 34.28 208 LEU A N 1
ATOM 1576 C CA . LEU A 1 193 ? 2.075 -10.219 -13.831 1.00 35.45 208 LEU A CA 1
ATOM 1577 C C . LEU A 1 193 ? 0.859 -9.371 -13.481 1.00 37.08 208 LEU A C 1
ATOM 1578 O O . LEU A 1 193 ? 0.306 -8.685 -14.341 1.00 37.33 208 LEU A O 1
ATOM 1583 N N . LYS A 1 194 ? 0.429 -9.440 -12.225 1.00 40.25 209 LYS A N 1
ATOM 1584 C CA . LYS A 1 194 ? -0.709 -8.661 -11.765 1.00 38.13 209 LYS A CA 1
ATOM 1585 C C . LYS A 1 194 ? -0.202 -7.414 -11.058 1.00 38.26 209 LYS A C 1
ATOM 1586 O O . LYS A 1 194 ? 0.935 -7.379 -10.609 1.00 35.94 209 LYS A O 1
ATOM 1592 N N . GLU A 1 195 ? -1.049 -6.394 -10.965 1.00 40.81 210 GLU A N 1
ATOM 1593 C CA . GLU A 1 195 ? -0.747 -5.176 -10.212 1.00 42.31 210 GLU A CA 1
ATOM 1594 C C . GLU A 1 195 ? -0.287 -5.518 -8.786 1.00 42.67 210 GLU A C 1
ATOM 1595 O O . GLU A 1 195 ? -0.767 -6.480 -8.183 1.00 43.07 210 GLU A O 1
ATOM 1601 N N . GLY A 1 196 ? 0.659 -4.744 -8.259 1.00 43.34 211 GLY A N 1
ATOM 1602 C CA . GLY A 1 196 ? 1.175 -4.971 -6.909 1.00 44.01 211 GLY A CA 1
ATOM 1603 C C . GLY A 1 196 ? 2.441 -5.810 -6.883 1.00 45.65 211 GLY A C 1
ATOM 1604 O O . GLY A 1 196 ? 3.119 -5.897 -5.860 1.00 45.37 211 GLY A O 1
ATOM 1605 N N . THR A 1 197 ? 2.755 -6.429 -8.016 1.00 46.14 212 THR A N 1
ATOM 1606 C CA . THR A 1 197 ? 3.931 -7.272 -8.143 1.00 45.29 212 THR A CA 1
ATOM 1607 C C . THR A 1 197 ? 5.201 -6.429 -8.162 1.00 45.22 212 THR A C 1
ATOM 1608 O O . THR A 1 197 ? 5.373 -5.567 -9.029 1.00 47.37 212 THR A O 1
ATOM 1612 N N . VAL A 1 198 ? 6.068 -6.687 -7.183 1.00 42.29 213 VAL A N 1
ATOM 1613 C CA . VAL A 1 198 ? 7.418 -6.123 -7.128 1.00 39.68 213 VAL A CA 1
ATOM 1614 C C . VAL A 1 198 ? 8.201 -6.690 -8.285 1.00 40.56 213 VAL A C 1
ATOM 1615 O O . VAL A 1 198 ? 8.339 -7.912 -8.403 1.00 42.31 213 VAL A O 1
ATOM 1619 N N . LEU A 1 199 ? 8.704 -5.802 -9.135 1.00 37.55 214 LEU A N 1
ATOM 1620 C CA . LEU A 1 199 ? 9.383 -6.202 -10.352 1.00 38.70 214 LEU A CA 1
ATOM 1621 C C . LEU A 1 199 ? 10.760 -6.696 -9.980 1.00 37.07 214 LEU A C 1
ATOM 1622 O O . LEU A 1 199 ? 11.414 -6.107 -9.132 1.00 36.32 214 LEU A O 1
ATOM 1627 N N . THR A 1 200 ? 11.181 -7.806 -10.577 1.00 37.34 215 THR A N 1
ATOM 1628 C CA . THR A 1 200 ? 12.527 -8.318 -10.364 1.00 36.63 215 THR A CA 1
ATOM 1629 C C . THR A 1 200 ? 13.207 -8.658 -11.690 1.00 39.24 215 THR A C 1
ATOM 1630 O O . THR A 1 200 ? 12.538 -8.939 -12.682 1.00 46.07 215 THR A O 1
ATOM 1634 N N . ALA A 1 201 ? 14.540 -8.649 -11.680 1.00 39.25 216 ALA A N 1
ATOM 1635 C CA . ALA A 1 201 ? 15.360 -8.898 -12.860 1.00 38.35 216 ALA A CA 1
ATOM 1636 C C . ALA A 1 201 ? 14.971 -10.146 -13.663 1.00 37.06 216 ALA A C 1
ATOM 1637 O O . ALA A 1 201 ? 15.003 -10.137 -14.895 1.00 41.44 216 ALA A O 1
ATOM 1639 N N . ASP A 1 202 ? 14.561 -11.194 -12.957 1.00 40.65 217 ASP A N 1
ATOM 1640 C CA A ASP A 1 202 ? 14.253 -12.485 -13.574 0.50 41.53 217 ASP A CA 1
ATOM 1641 C CA B ASP A 1 202 ? 14.256 -12.485 -13.573 0.50 40.86 217 ASP A CA 1
ATOM 1642 C C . ASP A 1 202 ? 12.907 -12.521 -14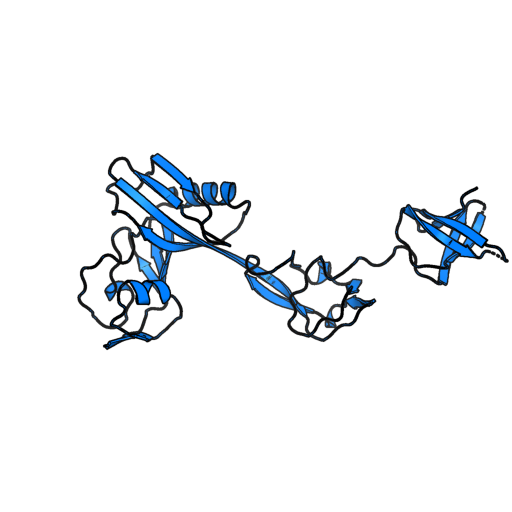.297 1.00 42.51 217 ASP A C 1
ATOM 1643 O O . ASP A 1 202 ? 12.550 -13.530 -14.901 1.00 46.32 217 ASP A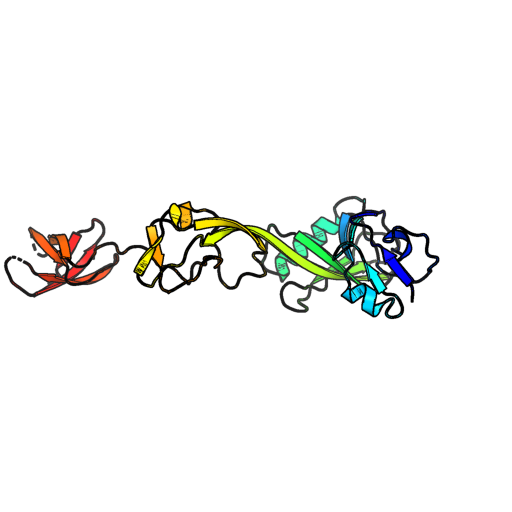 O 1
ATOM 1652 N N . MET A 1 203 ? 12.159 -11.422 -14.243 1.00 40.15 218 MET A N 1
ATOM 1653 C CA . MET A 1 203 ? 10.821 -11.386 -14.836 1.00 41.45 218 MET A CA 1
ATOM 1654 C C . MET A 1 203 ? 10.778 -10.632 -16.150 1.00 43.55 218 MET A C 1
ATOM 1655 O O . MET A 1 203 ? 9.772 -10.655 -16.870 1.00 41.86 218 MET A O 1
ATOM 1660 N N . VAL A 1 204 ? 11.879 -9.958 -16.454 1.00 39.44 219 VAL A N 1
ATOM 1661 C CA . VAL A 1 204 ? 11.947 -9.088 -17.607 1.00 36.61 219 VAL A CA 1
ATOM 1662 C C . VAL A 1 204 ? 13.162 -9.452 -18.442 1.00 38.41 219 VAL A C 1
ATOM 1663 O O . VAL A 1 204 ? 14.067 -10.139 -17.974 1.00 34.85 219 VAL A O 1
ATOM 1667 N N . LYS A 1 205 ? 13.168 -9.010 -19.692 1.00 38.36 220 LYS A N 1
ATOM 1668 C CA . LYS A 1 205 ? 14.350 -9.154 -20.521 1.00 37.18 220 LYS A CA 1
ATOM 1669 C C . LYS A 1 205 ? 14.552 -7.886 -21.305 1.00 35.02 220 LYS A C 1
ATOM 1670 O O . LYS A 1 205 ? 13.617 -7.108 -21.488 1.00 37.99 220 LYS A O 1
ATOM 1676 N N . ASP A 1 206 ? 15.782 -7.679 -21.754 1.00 35.45 221 ASP A N 1
ATOM 1677 C CA . ASP A 1 206 ? 16.130 -6.516 -22.547 1.00 37.13 221 ASP A CA 1
ATOM 1678 C C . ASP A 1 206 ? 15.462 -6.561 -23.922 1.00 38.25 221 ASP A C 1
ATOM 1679 O O . ASP A 1 206 ? 15.149 -7.644 -24.424 1.00 41.44 221 ASP A O 1
ATOM 1684 N N . PRO A 1 207 ? 15.203 -5.383 -24.523 1.00 39.07 222 PRO A N 1
ATOM 1685 C CA . PRO A 1 207 ? 14.733 -5.338 -25.913 1.00 37.73 222 PRO A CA 1
ATOM 1686 C C . PRO A 1 207 ? 15.782 -5.896 -26.881 1.00 37.24 222 PRO A C 1
ATOM 1687 O O . PRO A 1 207 ? 16.983 -5.738 -26.639 1.00 35.73 222 PRO A O 1
ATOM 1691 N N . PRO A 1 208 ? 15.338 -6.579 -27.952 1.00 35.89 223 PRO A N 1
ATOM 1692 C CA . PRO A 1 208 ? 16.259 -7.194 -28.924 1.00 41.34 223 PRO A CA 1
ATOM 1693 C C . PRO A 1 208 ? 16.961 -6.147 -29.766 1.00 48.43 223 PRO A C 1
ATOM 1694 O O . PRO A 1 208 ? 16.410 -5.073 -29.979 1.00 40.56 223 PRO A O 1
ATOM 1698 N N . ASP A 1 209 ? 18.170 -6.449 -30.231 1.00 49.88 224 ASP A N 1
ATOM 1699 C CA . ASP A 1 209 ? 18.943 -5.465 -30.994 1.00 54.20 224 ASP A CA 1
ATOM 1700 C C . ASP A 1 209 ? 18.424 -5.323 -32.428 1.00 50.16 224 ASP A C 1
ATOM 1701 O O . ASP A 1 209 ? 18.607 -4.289 -33.065 1.00 50.54 224 ASP A O 1
ATOM 1706 N N . VAL A 1 210 ? 17.800 -6.386 -32.931 1.00 53.24 225 VAL A N 1
ATOM 1707 C CA . VAL A 1 210 ? 16.993 -6.336 -34.153 1.00 51.58 225 VAL A CA 1
ATOM 1708 C C . VAL A 1 210 ? 15.649 -7.033 -33.927 1.00 50.05 225 VAL A C 1
ATOM 1709 O O . VAL A 1 210 ? 15.547 -7.989 -33.163 1.00 47.44 225 VAL A O 1
ATOM 1713 N N . VAL A 1 211 ? 14.612 -6.541 -34.589 1.00 51.61 226 VAL A N 1
ATOM 1714 C CA . VAL A 1 211 ? 13.307 -7.174 -34.486 1.00 50.57 226 VAL A CA 1
ATOM 1715 C C . VAL A 1 211 ? 12.946 -7.875 -35.789 1.00 50.84 226 VAL A C 1
ATOM 1716 O O . VAL A 1 211 ? 13.483 -7.549 -36.852 1.00 53.74 226 VAL A O 1
ATOM 1720 N N . LYS A 1 212 ? 12.049 -8.850 -35.691 1.00 47.78 227 LYS A N 1
ATOM 1721 C CA . LYS A 1 212 ? 11.523 -9.550 -36.852 1.00 41.70 227 LYS A CA 1
ATOM 1722 C C . LYS A 1 212 ? 10.893 -8.536 -37.806 1.00 45.48 227 LYS A C 1
ATOM 1723 O O . LYS A 1 212 ? 10.030 -7.751 -37.403 1.00 47.52 227 LYS A O 1
ATOM 1729 N N . GLY A 1 213 ? 11.350 -8.532 -39.058 1.00 44.72 228 GLY A N 1
ATOM 1730 C CA . GLY A 1 213 ? 10.766 -7.675 -40.089 1.00 44.91 228 GLY A CA 1
ATOM 1731 C C . GLY A 1 213 ? 11.464 -6.342 -40.295 1.00 46.21 228 GLY A C 1
ATOM 1732 O O . GLY A 1 213 ? 11.130 -5.595 -41.222 1.00 48.17 228 GLY A O 1
ATOM 1733 N N . GLN A 1 214 ? 12.432 -6.045 -39.433 1.00 44.38 229 GLN A N 1
ATOM 1734 C CA . GLN A 1 214 ? 13.201 -4.798 -39.491 1.00 47.51 229 GLN A CA 1
ATOM 1735 C C . GLN A 1 214 ? 14.148 -4.779 -40.694 1.00 48.14 229 GLN A C 1
ATOM 1736 O O . GLN A 1 214 ? 14.667 -5.819 -41.093 1.00 49.80 229 GLN A O 1
ATOM 1742 N N . VAL A 1 215 ? 14.356 -3.599 -41.276 1.00 49.78 230 VAL A N 1
ATOM 1743 C CA . VAL A 1 215 ? 15.344 -3.435 -42.343 1.00 46.75 230 VAL A CA 1
ATOM 1744 C C . VAL A 1 215 ? 16.681 -2.977 -41.763 1.00 46.02 230 VAL A C 1
ATOM 1745 O O . VAL A 1 215 ? 16.769 -1.918 -41.117 1.00 44.95 230 VAL A O 1
ATOM 1749 N N . VAL A 1 216 ? 17.714 -3.788 -41.983 1.00 43.79 231 VAL A N 1
ATOM 1750 C CA . VAL A 1 216 ? 19.067 -3.431 -41.568 1.00 43.00 231 VAL A CA 1
ATOM 1751 C C . VAL A 1 216 ? 20.041 -3.593 -42.735 1.00 41.31 231 VAL A C 1
ATOM 1752 O O . VAL A 1 216 ? 19.801 -4.411 -43.624 1.00 42.60 231 VAL A O 1
ATOM 1756 N N . PRO A 1 217 ? 21.127 -2.794 -42.751 1.00 38.13 232 PRO A N 1
ATOM 1757 C CA . PRO A 1 217 ? 22.226 -3.048 -43.679 1.00 38.54 232 PRO A CA 1
ATOM 1758 C C . PRO A 1 217 ? 22.875 -4.409 -43.432 1.00 36.62 232 PRO A C 1
ATOM 1759 O O . PRO A 1 217 ? 22.834 -4.920 -42.318 1.00 36.13 232 PRO A O 1
ATOM 1763 N N . ALA A 1 218 ? 23.456 -4.992 -44.474 1.00 36.10 233 ALA A N 1
ATOM 1764 C CA . ALA A 1 218 ? 24.045 -6.325 -44.388 1.00 33.70 233 ALA A CA 1
ATOM 1765 C C . ALA A 1 218 ? 25.282 -6.461 -45.277 1.00 32.49 233 ALA A C 1
ATOM 1766 O O . ALA A 1 218 ? 25.379 -5.822 -46.317 1.00 35.28 233 ALA A O 1
ATOM 1768 N N . TYR A 1 219 ? 26.219 -7.299 -44.847 1.00 37.67 234 TYR A N 1
ATOM 1769 C CA . TYR A 1 219 ? 27.475 -7.514 -45.549 1.00 41.92 234 TYR A CA 1
ATOM 1770 C C . TYR A 1 219 ? 27.645 -8.983 -45.932 1.00 44.52 234 TYR A C 1
ATOM 1771 O O . TYR A 1 219 ? 27.362 -9.878 -45.133 1.00 45.34 234 TYR A O 1
ATOM 1780 N N . VAL A 1 220 ? 28.103 -9.218 -47.161 1.00 46.75 235 VAL A N 1
ATOM 1781 C CA . VAL A 1 220 ? 28.350 -10.569 -47.674 1.00 46.29 235 VAL A CA 1
ATOM 1782 C C . VAL A 1 220 ? 29.831 -10.778 -48.022 1.00 45.19 235 VAL A C 1
ATOM 1783 O O . VAL A 1 220 ? 30.728 -10.242 -47.364 1.00 42.33 235 VAL A O 1
ATOM 1787 N N . THR A 1 228 ? 26.762 -5.908 -48.996 1.00 35.20 243 THR A N 1
ATOM 1788 C CA . THR A 1 228 ? 26.670 -4.569 -49.558 1.00 38.42 243 THR A CA 1
ATOM 1789 C C . THR A 1 228 ? 25.203 -4.148 -49.790 1.00 38.79 243 THR A C 1
ATOM 1790 O O . THR A 1 228 ? 24.904 -3.380 -50.704 1.00 42.15 243 THR A O 1
ATOM 1794 N N . THR A 1 229 ? 24.295 -4.630 -48.942 1.00 37.97 244 THR A N 1
ATOM 1795 C CA . THR A 1 229 ? 22.854 -4.455 -49.180 1.00 38.74 244 THR A CA 1
ATOM 1796 C C . THR A 1 229 ? 22.000 -4.341 -47.907 1.00 38.73 244 THR A C 1
ATOM 1797 O O . THR A 1 229 ? 22.510 -4.466 -46.798 1.00 39.19 244 THR A O 1
ATOM 1801 N N . PHE A 1 230 ? 20.700 -4.102 -48.085 1.00 37.99 245 PHE A N 1
ATOM 1802 C CA . PHE A 1 230 ? 19.727 -4.107 -46.986 1.00 38.08 245 PHE A CA 1
ATOM 1803 C C . PHE A 1 230 ? 18.946 -5.426 -46.967 1.00 37.51 245 PHE A C 1
ATOM 1804 O O . PHE A 1 230 ? 18.618 -5.970 -48.020 1.00 37.31 245 PHE A O 1
ATOM 1812 N N . VAL A 1 231 ? 18.655 -5.940 -45.773 1.00 38.47 246 VAL A N 1
ATOM 1813 C CA . VAL A 1 231 ? 17.890 -7.188 -45.640 1.00 36.63 246 VAL A CA 1
ATOM 1814 C C . VAL A 1 231 ? 16.708 -7.052 -44.685 1.00 35.27 246 VAL A C 1
ATOM 1815 O O . VAL A 1 231 ? 16.626 -6.085 -43.924 1.00 35.70 246 VAL A O 1
ATOM 1819 N N . GLU A 1 232 ? 15.799 -8.029 -44.732 1.00 34.98 247 GLU A N 1
ATOM 1820 C CA . GLU A 1 232 ? 14.683 -8.084 -43.793 1.00 34.94 247 GLU A CA 1
ATOM 1821 C C . GLU A 1 232 ? 14.790 -9.291 -42.871 1.00 38.18 247 GLU A C 1
ATOM 1822 O O . GLU A 1 232 ? 14.814 -10.436 -43.329 1.00 37.91 247 GLU A O 1
ATOM 1828 N N . VAL A 1 233 ? 14.818 -9.009 -41.571 1.00 39.67 248 VAL A N 1
ATOM 1829 C CA . VAL A 1 233 ? 15.045 -10.006 -40.522 1.00 39.49 248 VAL A CA 1
ATOM 1830 C C . VAL A 1 233 ? 13.840 -10.934 -40.294 1.00 36.90 248 VAL A C 1
ATOM 1831 O O . VAL A 1 233 ? 12.697 -10.474 -40.215 1.00 33.26 248 VAL A O 1
ATOM 1835 N N . LEU A 1 234 ? 14.108 -12.238 -40.190 1.00 35.17 249 LEU A N 1
ATOM 1836 C CA . LEU A 1 234 ? 13.055 -13.264 -40.041 1.00 34.96 249 LEU A CA 1
ATOM 1837 C C . LEU A 1 234 ? 12.715 -13.539 -38.573 1.00 35.14 249 LEU A C 1
ATOM 1838 O O . LEU A 1 234 ? 11.675 -14.125 -38.271 1.00 32.97 249 LEU A O 1
ATOM 1843 N N . GLU A 1 235 ? 13.603 -13.126 -37.669 1.00 37.05 250 GLU A N 1
ATOM 1844 C CA . GLU A 1 235 ? 13.436 -13.353 -36.234 1.00 36.73 250 GLU A CA 1
ATOM 1845 C C . GLU A 1 235 ? 13.906 -12.126 -35.462 1.00 40.11 250 GLU A C 1
ATOM 1846 O O . GLU A 1 235 ? 14.636 -11.287 -35.994 1.00 43.02 250 GLU A O 1
ATOM 1852 N N . ASN A 1 236 ? 13.500 -12.030 -34.199 1.00 42.02 251 ASN A N 1
ATOM 1853 C CA . ASN A 1 236 ? 14.089 -11.057 -33.284 1.00 41.36 251 ASN A CA 1
ATOM 1854 C C . ASN A 1 236 ? 15.490 -11.532 -32.910 1.00 36.77 251 ASN A C 1
ATOM 1855 O O . ASN A 1 236 ? 15.764 -12.726 -32.950 1.00 34.86 251 ASN A O 1
ATOM 1860 N N . GLY A 1 237 ? 16.395 -10.612 -32.583 1.00 44.24 252 GLY A N 1
ATOM 1861 C CA . GLY A 1 237 ? 17.780 -11.012 -32.318 1.00 38.46 252 GLY A CA 1
ATOM 1862 C C . GLY A 1 237 ? 18.620 -10.052 -31.501 1.00 36.99 252 GLY A C 1
ATOM 1863 O O . GLY A 1 237 ? 18.379 -8.841 -31.477 1.00 36.27 252 GLY A O 1
ATOM 1864 N N . TYR A 1 238 ? 19.620 -10.602 -30.824 1.00 33.36 253 TYR A N 1
ATOM 1865 C CA . TYR A 1 238 ? 20.534 -9.793 -30.016 1.00 38.32 253 TYR A CA 1
ATOM 1866 C C . TYR A 1 238 ? 21.886 -9.797 -30.722 1.00 35.55 253 TYR A C 1
ATOM 1867 O O . TYR A 1 238 ? 22.076 -10.582 -31.646 1.00 41.04 253 TYR A O 1
ATOM 1876 N N . LEU A 1 239 ? 22.794 -8.932 -30.339 1.00 45.94 254 LEU A N 1
ATOM 1877 C CA . LEU A 1 239 ? 24.163 -8.970 -30.794 1.00 41.94 254 LEU A CA 1
ATOM 1878 C C . LEU A 1 239 ? 24.776 -10.321 -30.718 1.00 39.50 254 LEU A C 1
ATOM 1879 O O . LEU A 1 239 ? 24.654 -10.944 -29.737 1.00 46.69 254 LEU A O 1
ATOM 1884 N N . GLY A 1 240 ? 25.481 -10.752 -31.740 1.00 40.55 255 GLY A N 1
ATOM 1885 C CA . GLY A 1 240 ? 26.193 -12.023 -31.699 1.00 25.99 255 GLY A CA 1
ATOM 1886 C C . GLY A 1 240 ? 25.330 -13.181 -32.092 1.00 38.17 255 GLY A C 1
ATOM 1887 O O . GLY A 1 240 ? 25.843 -14.280 -32.353 1.00 32.56 255 GLY A O 1
ATOM 1888 N N . GLU A 1 241 ? 24.015 -12.967 -32.127 1.00 33.71 256 GLU A N 1
ATOM 1889 C CA . GLU A 1 241 ? 23.148 -14.054 -32.546 1.00 36.34 256 GLU A CA 1
ATOM 1890 C C . GLU A 1 241 ? 23.098 -14.107 -34.049 1.00 39.75 256 GLU A C 1
ATOM 1891 O O . GLU A 1 241 ? 23.247 -13.078 -34.720 1.00 38.80 256 GLU A O 1
ATOM 1897 N N . THR A 1 242 ? 22.921 -15.321 -34.559 1.00 33.38 257 THR A N 1
ATOM 1898 C CA . THR A 1 242 ? 22.708 -15.556 -35.965 1.00 36.88 257 THR A CA 1
ATOM 1899 C C . THR A 1 242 ? 21.205 -15.614 -36.244 1.00 39.01 257 THR A C 1
ATOM 1900 O O . THR A 1 242 ? 20.506 -16.514 -35.767 1.00 38.82 257 THR A O 1
ATOM 1904 N N . VAL A 1 243 ? 20.723 -14.640 -37.015 1.00 41.18 258 VAL A N 1
ATOM 1905 C CA . VAL A 1 243 ? 19.315 -14.543 -37.390 1.00 42.95 258 VAL A CA 1
ATOM 1906 C C . VAL A 1 243 ? 19.126 -14.797 -38.895 1.00 45.29 258 VAL A C 1
ATOM 1907 O O . VAL A 1 243 ? 19.905 -14.306 -39.723 1.00 47.01 258 VAL A O 1
ATOM 1911 N N . ARG A 1 244 ? 18.094 -15.568 -39.238 1.00 47.37 259 ARG A N 1
ATOM 1912 C CA . ARG A 1 244 ? 17.723 -15.808 -40.637 1.00 45.55 259 ARG A CA 1
ATOM 1913 C C . ARG A 1 244 ? 17.090 -14.551 -41.223 1.00 43.43 259 ARG A C 1
ATOM 1914 O O . ARG A 1 244 ? 16.419 -13.805 -40.511 1.00 42.65 259 ARG A O 1
ATOM 1922 N N . ALA A 1 245 ? 17.323 -14.312 -42.512 1.00 41.40 260 ALA A N 1
ATOM 1923 C CA . ALA A 1 245 ? 16.852 -13.098 -43.180 1.00 39.61 260 ALA A CA 1
ATOM 1924 C C . ALA A 1 245 ? 16.597 -13.337 -44.669 1.00 40.00 260 ALA A C 1
ATOM 1925 O O . ALA A 1 245 ? 17.006 -14.376 -45.208 1.00 42.62 260 ALA A O 1
ATOM 1927 N N . MET A 1 246 ? 15.918 -12.370 -45.321 1.00 38.70 261 MET A N 1
ATOM 1928 C CA . MET A 1 246 ? 15.676 -12.445 -46.774 1.00 35.32 261 MET A CA 1
ATOM 1929 C C . MET A 1 246 ? 16.041 -11.129 -47.500 1.00 32.24 261 MET A C 1
ATOM 1930 O O . MET A 1 246 ? 15.491 -9.981 -47.159 1.00 32.19 261 MET A O 1
ATOM 1935 N N . ASN A 1 247 ? 16.968 -11.341 -48.499 1.00 31.15 262 ASN A N 1
ATOM 1936 C CA . ASN A 1 247 ? 17.410 -10.323 -49.475 1.00 30.10 262 ASN A CA 1
ATOM 1937 C C . ASN A 1 247 ? 18.877 -10.509 -49.884 1.00 30.91 262 ASN A C 1
ATOM 1938 O O . ASN A 1 247 ? 19.175 -10.356 -51.131 1.00 30.32 262 ASN A O 1
ATOM 1943 N N . SER A 1 250 ? 17.165 -9.267 -52.483 1.00 43.68 265 SER A N 1
ATOM 1944 C CA . SER A 1 250 ? 15.903 -9.342 -53.239 1.00 39.96 265 SER A CA 1
ATOM 1945 C C . SER A 1 250 ? 15.035 -10.556 -52.848 1.00 41.14 265 SER A C 1
ATOM 1946 O O . SER A 1 250 ? 13.780 -10.420 -52.686 1.00 40.89 265 SER A O 1
ATOM 1949 N N . ARG A 1 251 ? 15.705 -11.733 -52.660 1.00 40.01 266 ARG A N 1
ATOM 1950 C CA . ARG A 1 251 ? 14.976 -13.007 -52.784 1.00 36.82 266 ARG A CA 1
ATOM 1951 C C . ARG A 1 251 ? 15.280 -14.125 -51.772 1.00 31.36 266 ARG A C 1
ATOM 1952 O O . ARG A 1 251 ? 14.356 -14.685 -51.251 1.00 29.99 266 ARG A O 1
ATOM 1960 N N . LYS A 1 252 ? 16.573 -14.444 -51.591 1.00 30.22 267 LYS A N 1
ATOM 1961 C CA . LYS A 1 252 ? 16.978 -15.731 -50.991 1.00 36.01 267 LYS A CA 1
ATOM 1962 C C . LYS A 1 252 ? 17.190 -15.801 -49.464 1.00 39.74 267 LYS A C 1
ATOM 1963 O O . LYS A 1 252 ? 17.097 -14.786 -48.754 1.00 40.67 267 LYS A O 1
ATOM 1969 N N . TYR A 1 253 ? 17.476 -17.027 -48.985 1.00 46.53 268 TYR A N 1
ATOM 1970 C CA . TYR A 1 253 ? 17.703 -17.302 -47.566 1.00 50.93 268 TYR A CA 1
ATOM 1971 C C . TYR A 1 253 ? 19.149 -17.044 -47.182 1.00 52.22 268 TYR A C 1
ATOM 1972 O O . TYR A 1 253 ? 20.065 -17.583 -47.804 1.00 52.54 268 TYR A O 1
ATOM 1981 N N . VAL A 1 254 ? 19.353 -16.234 -46.143 1.00 52.86 269 VAL A N 1
ATOM 1982 C CA . VAL A 1 254 ? 20.697 -15.919 -45.665 1.00 50.08 269 VAL A CA 1
ATOM 1983 C C . VAL A 1 254 ? 20.811 -16.036 -44.144 1.00 50.62 269 VAL A C 1
ATOM 1984 O O . VAL A 1 254 ? 19.961 -15.538 -43.403 1.00 51.68 269 VAL A O 1
ATOM 1988 N N . PHE A 1 255 ? 21.853 -16.735 -43.698 1.00 50.29 270 PHE A N 1
ATOM 1989 C CA . PHE A 1 255 ? 22.253 -16.746 -42.298 1.00 43.81 270 PHE A CA 1
ATOM 1990 C C . PHE A 1 255 ? 23.057 -15.478 -42.070 1.00 40.62 270 PHE A C 1
ATOM 1991 O O . PHE A 1 255 ? 23.928 -15.144 -42.877 1.00 29.44 270 PHE A O 1
ATOM 1999 N N . GLY A 1 256 ? 22.779 -14.787 -40.969 1.00 40.57 271 GLY A N 1
ATOM 2000 C CA . GLY A 1 256 ? 23.462 -13.546 -40.670 1.00 40.72 271 GLY A CA 1
ATOM 2001 C C . GLY A 1 256 ? 23.532 -13.223 -39.198 1.00 39.02 271 GLY A C 1
ATOM 2002 O O . GLY A 1 256 ? 22.516 -13.243 -38.502 1.00 42.17 271 GLY A O 1
ATOM 2003 N N . ARG A 1 257 ? 24.737 -12.926 -38.727 1.00 38.93 272 ARG A N 1
ATOM 2004 C CA . ARG A 1 257 ? 24.944 -12.560 -37.334 1.00 39.14 272 ARG A CA 1
ATOM 2005 C C . ARG A 1 257 ? 24.644 -11.088 -37.118 1.00 36.68 272 ARG A C 1
ATOM 2006 O O . ARG A 1 257 ? 25.023 -10.231 -37.931 1.00 32.38 272 ARG A O 1
ATOM 2014 N N . VAL A 1 258 ? 23.941 -10.795 -36.031 1.00 36.72 273 VAL A N 1
ATOM 2015 C CA . VAL A 1 258 ? 23.733 -9.415 -35.618 1.00 30.73 273 VAL A CA 1
ATOM 2016 C C . VAL A 1 258 ? 25.061 -8.858 -35.125 1.00 39.92 273 VAL A C 1
ATOM 2017 O O . VAL A 1 258 ? 25.699 -9.414 -34.219 1.00 33.55 273 VAL A O 1
ATOM 2021 N N . GLU A 1 259 ? 25.487 -7.770 -35.754 1.00 38.55 274 GLU A N 1
ATOM 2022 C CA . GLU A 1 259 ? 26.721 -7.128 -35.381 1.00 39.88 274 GLU A CA 1
ATOM 2023 C C . GLU A 1 259 ? 26.436 -5.745 -34.819 1.00 39.72 274 GLU A C 1
ATOM 2024 O O . GLU A 1 259 ? 25.373 -5.158 -35.079 1.00 34.82 274 GLU A O 1
ATOM 2030 N N . ARG A 1 260 ? 27.382 -5.220 -34.048 1.00 38.47 275 ARG A N 1
ATOM 2031 C CA . ARG A 1 260 ? 27.392 -3.803 -33.704 1.00 40.00 275 ARG A CA 1
ATOM 2032 C C . ARG A 1 260 ? 26.950 -2.946 -34.885 1.00 43.01 275 ARG A C 1
ATOM 2033 O O . ARG A 1 260 ? 27.596 -2.937 -35.933 1.00 46.15 275 ARG A O 1
ATOM 2041 N N . GLY A 1 261 ? 25.847 -2.226 -34.708 1.00 52.52 276 GLY A N 1
ATOM 2042 C CA . GLY A 1 261 ? 25.334 -1.349 -35.744 1.00 56.93 276 GLY A CA 1
ATOM 2043 C C . GLY A 1 261 ? 23.957 -0.806 -35.415 1.00 61.65 276 GLY A C 1
ATOM 2044 O O . GLY A 1 261 ? 23.828 0.253 -34.802 1.00 65.76 276 GLY A O 1
ATOM 2045 N N . PRO A 1 262 ? 22.925 -1.536 -35.826 1.00 62.10 277 PRO A N 1
ATOM 2046 C CA . PRO A 1 262 ? 23.039 -2.983 -36.033 1.00 60.77 277 PRO A CA 1
ATOM 2047 C C . PRO A 1 262 ? 23.006 -3.348 -37.514 1.00 56.80 277 PRO A C 1
ATOM 2048 O O . PRO A 1 262 ? 21.999 -3.118 -38.183 1.00 57.68 277 PRO A O 1
ATOM 2052 N N . VAL A 1 263 ? 24.102 -3.911 -38.013 1.00 50.61 278 VAL A N 1
ATOM 2053 C CA . VAL A 1 263 ? 24.097 -4.579 -39.309 1.00 45.25 278 VAL A CA 1
ATOM 2054 C C . VAL A 1 263 ? 24.056 -6.095 -39.148 1.00 43.68 278 VAL A C 1
ATOM 2055 O O . VAL A 1 263 ? 24.467 -6.631 -38.118 1.00 44.24 278 VAL A O 1
ATOM 2059 N N . LEU A 1 264 ? 23.557 -6.781 -40.171 1.00 42.05 279 LEU A N 1
ATOM 2060 C CA . LEU A 1 264 ? 23.756 -8.218 -40.299 1.00 34.33 279 LEU A CA 1
ATOM 2061 C C . LEU A 1 264 ? 25.039 -8.472 -41.056 1.00 32.76 279 LEU A C 1
ATOM 2062 O O . LEU A 1 264 ? 25.382 -7.745 -41.984 1.00 32.87 279 LEU A O 1
ATOM 2067 N N . ARG A 1 265 ? 25.759 -9.500 -40.644 1.00 34.00 280 ARG A N 1
ATOM 2068 C CA . ARG A 1 265 ? 26.861 -10.005 -41.433 1.00 33.99 280 ARG A CA 1
ATOM 2069 C C . ARG A 1 265 ? 26.461 -11.367 -41.944 1.00 34.72 280 ARG A C 1
ATOM 2070 O O . ARG A 1 265 ? 26.286 -12.300 -41.166 1.00 36.45 280 ARG A O 1
ATOM 2078 N N . ILE A 1 266 ? 26.303 -11.474 -43.256 1.00 41.49 281 ILE A N 1
ATOM 2079 C CA . ILE A 1 266 ? 25.920 -12.737 -43.870 1.00 44.75 281 ILE A CA 1
ATOM 2080 C C . ILE A 1 266 ? 27.106 -13.707 -43.967 1.00 48.77 281 ILE A C 1
ATOM 2081 O O . ILE A 1 266 ? 28.134 -13.405 -44.584 1.00 44.55 281 ILE A O 1
ATOM 2086 N N . LEU A 1 267 ? 26.940 -14.861 -43.318 1.00 54.18 282 LEU A N 1
ATOM 2087 C CA . LEU A 1 267 ? 27.976 -15.884 -43.199 1.00 57.74 282 LEU A CA 1
ATOM 2088 C C . LEU A 1 267 ? 28.200 -16.605 -44.527 1.00 61.38 282 LEU A C 1
ATOM 2089 O O . LEU A 1 267 ? 27.248 -17.111 -45.132 1.00 63.60 282 LEU A O 1
ATOM 2094 N N . GLU A 1 268 ? 29.463 -16.647 -44.959 1.00 63.61 283 GLU A N 1
ATOM 2095 C CA . GLU A 1 268 ? 29.874 -17.183 -46.270 1.00 65.19 283 GLU A CA 1
ATOM 2096 C C . GLU A 1 268 ? 29.196 -16.461 -47.439 1.00 64.93 283 GLU A C 1
ATOM 2097 O O . GLU A 1 268 ? 29.802 -15.618 -48.102 1.00 64.75 283 GLU A O 1
#

Foldseek 3Di:
DEEFEFDQEAEAAFDFDDPCRGTPDGDDDDDGQAGGAAAAKAWEAPVSCCVPPVPYHYDYDRIYIYHYHDDCVLVVVQQVQCCVAVVDDPKHKHFHGKDKHHDPDRDFPDWDWDDPDQQWIWTWTHDPVMIMTTIIGIWDKAKFKFFPAKDAQFDFDAPVGIDIDIDTCSPDDAATHRDSVVRGQWGARGTDGGGDGDHPVGTHHAAPAAQQDWAAEACGGIWGWHHGHHAQDWTWIDDVHDIFTFGQHPPRYTYTDD

Sequence (258 aa):
SLTLTLKKETLLASSPGVLFLDDITIEKVESEKNLMIILLPGLEYLVTRDLLRTKFPEYDFTGPENVRITVEGYSSLKNAVFEEIGKKAEAKDFEAFVVKTFGTLPEKFEPQTIRVTKISKNLFSSVFLRFPDTYVTLNMLLRKERNVVVLKRNINVGDVIKEEDVRLEKRNVFEIYGEPFFDVSEVVGKISRRYLKEGTVLTADDMVKDPPDVVKGQVVPAYVTTFVEVLENGYLGETVRAMNSRKYVFGRVERGPVLRILE

Secondary structure (DSSP, 8-state):
--EEEBPSEEEE-SEEE-GGGGBSS--------EEE-TT-EEEE-HHHHHHH-TTSEEESSSSEEEEEPS-SHHHHHHHHHHHHHH---S-EEEEEEEEE---SS---SEEEEEEEETTEEEEEEE-SS-EEEEEEEEE-EEEEEEESS-B-TTPBP-TTTEEEEEEEGGG-SS-B-S-HHHHTT-EESS-B-TTPBPBGGGEEPPPSB-TT-EEEEE--EEEEESS-B-TT-EEEEE----EEEEEEETTTEEEE--

InterPro domains:
  IPR013974 SAF domain [SM00858] (158-220)
  IPR017585 Flagella basal body P-ring formation protein FlgA, SAF domain [PF13144] (159-275)
  IPR017585 Flagella basal body P-ring formation protein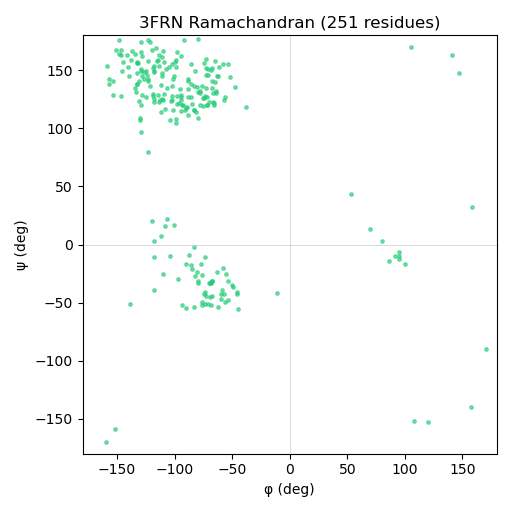 FlgA, SAF domain [TIGR03170] (148-278)
  IPR036732 Antifreeze-like/N-acetylneuraminic acid synthase C-terminal domain superfamily [SSF51269] (158-221)
  IPR039246 Flagellar protein FlgA [PTHR36307] (20-282)
  IPR049335 Flagellar protein FlgA-like, N-terminal domain [PF21610] (17-86)
  IPR055165 Flagellar protein FlgA, HotDog domain-like [PF22438] (89-156)

CATH classification: 3.10.129.70 (+2 more: 3.90.1210.10, 2.30.30.760)

Organism: Thermotoga maritima (strain ATCC 43589 / DSM 3109 / JCM 10099 / NBRC 100826 / MSB8) (NCBI:txid243274)

Nearest PDB structures (foldseek):
  3frn-assembly1_A  TM=1.004E+00  e=3.554E-52  Thermotoga maritima
  3tee-assembly1_A  TM=6.408E-01  e=1.111E-10  Salmonella enterica subsp. enterica serovar Typhimurium
  3vki-assembly1_A  TM=4.405E-01  e=1.791E-10  Salmonella enterica subsp. enterica serovar Typhimurium
  4ipj-assembly1_A-2  TM=8.638E-01  e=1.275E-02  Neisseria meningitidis
  7kek-assembly1_F  TM=4.877E-01  e=1.506E+00  Tetrahymena thermophila

Radius of gyration: 28.5 Å; Cα contacts (8 Å, |Δi|>4): 618; chains: 1; bounding box: 42×25×92 Å

B-factor: mean 43.84, std 9.66, range [10.2, 92.42]